Protein AF-X1G0D5-F1 (afdb_monomer)

Mean predicted aligned error: 10.43 Å

pLDDT: mean 87.95, std 10.66, range [46.44, 98.19]

Radius of gyration: 30.1 Å; Cα contacts (8 Å, |Δi|>4): 775; chains: 1; bounding box: 78×38×84 Å

Secondary structure (DSSP, 8-state):
----EEEEEEEETTTEEEEEEEEETTTTEEEEEEEEEEEE-SSEEEEEEEEEEESSSS-BTTBSSTTSS-HHHHHTTSSS-BPPP-SSEEEEEEEEEEETTEEEEEEEESGGGS---TTGGGGBGGGG-TTB-TT--EEEEEEEEESSSSEEEEEEE-SS-EEEEEEEEETTEEEEEEEE-THHHH---SS-----EEEEEEEEEEPPPPPPPEEEEEEEE-TTS-B---EEEETTS----EEPPTTT-EEEEEEEPSEEEEEEEE-TTEE-EEEEEEE-TT-EEE--EEPEEP-

Sequence (295 aa):
GLEGNFHSAIGFADKFEVYLDIYTISNFTGAIGFCHNFLKTDKFALSWGVHQISYALDVSEIGHGDSTGWHDDLMYYEGDYEKPFELGSAFLVSTYSLNKFVDVSLGIGRGKYVGYGTHSKYFNSNFYHDKGGDWAVGLIAGLDLKLTKNISFMIEGDSRDLNFGFMCRYKPIELGLAISKFEYFIWRGQGDSYQPRLALSISYVKTEEKPGLGILAGTVFDQDGNSLIAQVGFVNEDIPEMMTDPELGDYKFANIKPGVYDIYAQSAGYEWSQKEIEIVPGKVVFCDFKLEKEK

Structure (mmCIF, N/CA/C/O backbone):
data_AF-X1G0D5-F1
#
_entry.id   AF-X1G0D5-F1
#
loop_
_atom_site.group_PDB
_atom_site.id
_atom_site.type_symbol
_atom_site.label_atom_id
_atom_site.label_alt_id
_atom_site.label_comp_id
_atom_site.label_asym_id
_atom_site.label_entity_id
_atom_site.label_seq_id
_atom_site.pdbx_PDB_ins_code
_atom_site.Cartn_x
_atom_site.Cartn_y
_atom_site.Cartn_z
_atom_site.occupancy
_atom_site.B_iso_or_equiv
_atom_site.auth_seq_id
_atom_site.auth_comp_id
_atom_site.auth_asym_id
_atom_site.auth_atom_id
_atom_site.pdbx_PDB_model_num
ATOM 1 N N . GLY A 1 1 ? 20.623 19.770 -19.216 1.00 46.44 1 GLY A N 1
ATOM 2 C CA . GLY A 1 1 ? 20.024 20.155 -17.921 1.00 46.44 1 GLY A CA 1
ATOM 3 C C . GLY A 1 1 ? 19.923 18.914 -17.064 1.00 46.44 1 GLY A C 1
ATOM 4 O O . GLY A 1 1 ? 20.015 17.831 -17.624 1.00 46.44 1 GLY A O 1
ATOM 5 N N . LEU A 1 2 ? 19.787 19.041 -15.744 1.00 51.12 2 LEU A N 1
ATOM 6 C CA . LEU A 1 2 ? 19.500 17.884 -14.894 1.00 51.12 2 LEU A CA 1
ATOM 7 C C . LEU A 1 2 ? 18.084 17.401 -15.250 1.00 51.12 2 LEU A C 1
ATOM 9 O O . LEU A 1 2 ? 17.105 18.071 -14.938 1.00 51.12 2 LEU A O 1
ATOM 13 N N . GLU A 1 3 ? 17.993 16.320 -16.011 1.00 69.94 3 GLU A N 1
ATOM 14 C CA . GLU A 1 3 ? 16.734 15.677 -16.382 1.00 69.94 3 GLU A CA 1
ATOM 15 C C . GLU A 1 3 ? 16.466 14.555 -15.382 1.00 69.94 3 GLU A C 1
ATOM 17 O O . GLU A 1 3 ? 17.342 13.722 -15.134 1.00 69.94 3 GLU A O 1
ATOM 22 N N . GLY A 1 4 ? 15.275 14.565 -14.795 1.00 77.12 4 GLY A N 1
ATOM 23 C CA . GLY A 1 4 ? 14.847 13.593 -13.802 1.00 77.12 4 GLY A CA 1
ATOM 24 C C . GLY A 1 4 ? 13.361 13.307 -13.935 1.00 77.12 4 GLY A C 1
ATOM 25 O O . GLY A 1 4 ? 12.623 14.072 -14.563 1.00 77.12 4 GLY A O 1
ATOM 26 N N . ASN A 1 5 ? 12.955 12.206 -13.319 1.00 85.19 5 ASN A N 1
ATOM 27 C CA . ASN A 1 5 ? 11.602 11.689 -13.408 1.00 85.19 5 ASN A CA 1
ATOM 28 C C . ASN A 1 5 ? 10.806 12.172 -12.198 1.00 85.19 5 ASN A C 1
ATOM 30 O O . ASN A 1 5 ? 11.331 12.278 -11.085 1.00 85.19 5 ASN A O 1
ATOM 34 N N . PHE A 1 6 ? 9.526 12.434 -12.404 1.00 88.69 6 PHE A N 1
ATOM 35 C CA . PHE A 1 6 ? 8.610 12.801 -11.341 1.00 88.69 6 PHE A CA 1
ATOM 36 C C . PHE A 1 6 ? 7.428 11.842 -11.317 1.00 88.69 6 PHE A C 1
ATOM 38 O O . PHE A 1 6 ? 6.760 11.653 -12.328 1.00 88.69 6 PHE A O 1
ATOM 45 N N . HIS A 1 7 ? 7.163 11.278 -10.147 1.00 90.38 7 HIS A N 1
ATOM 46 C CA . HIS A 1 7 ? 6.024 10.416 -9.879 1.00 90.38 7 HIS A CA 1
ATOM 47 C C . HIS A 1 7 ? 5.107 11.086 -8.859 1.00 90.38 7 HIS A C 1
ATOM 49 O O . HIS A 1 7 ? 5.559 11.574 -7.817 1.00 90.38 7 HIS A O 1
ATOM 55 N N . SER A 1 8 ? 3.804 11.075 -9.120 1.00 91.62 8 SER A N 1
ATOM 56 C CA . SER A 1 8 ? 2.809 11.483 -8.135 1.00 91.62 8 SER A CA 1
ATOM 57 C C . SER A 1 8 ? 1.641 10.515 -8.083 1.00 91.62 8 SER A C 1
ATOM 59 O O . SER A 1 8 ? 1.084 10.175 -9.123 1.00 91.62 8 SER A O 1
ATOM 61 N N . ALA A 1 9 ? 1.243 10.118 -6.874 1.00 93.12 9 ALA A N 1
ATOM 62 C CA . ALA A 1 9 ? 0.176 9.146 -6.666 1.00 93.12 9 ALA A CA 1
ATOM 63 C C . ALA A 1 9 ? -0.870 9.592 -5.641 1.00 93.12 9 ALA A C 1
ATOM 65 O O . ALA A 1 9 ? -0.586 10.313 -4.679 1.00 93.12 9 ALA A O 1
ATOM 66 N N . ILE A 1 10 ? -2.090 9.093 -5.827 1.00 92.44 10 ILE A N 1
ATOM 67 C CA . ILE A 1 10 ? -3.183 9.181 -4.864 1.00 92.44 10 ILE A CA 1
ATOM 68 C C . ILE A 1 10 ? -3.705 7.766 -4.604 1.00 92.44 10 ILE A C 1
ATOM 70 O O . ILE A 1 10 ? -4.244 7.107 -5.495 1.00 92.44 10 ILE A O 1
ATOM 74 N N . GLY A 1 11 ? -3.559 7.324 -3.357 1.00 89.69 11 GLY A N 1
ATOM 75 C CA . GLY A 1 11 ? -3.994 6.035 -2.844 1.00 89.69 11 GLY A CA 1
ATOM 76 C C . GLY A 1 11 ? -5.246 6.135 -1.969 1.00 89.69 11 GLY A C 1
ATOM 77 O O . GLY A 1 11 ? -5.416 7.063 -1.173 1.00 89.69 11 GLY A O 1
ATOM 78 N N . PHE A 1 12 ? -6.106 5.128 -2.074 1.00 88.50 12 PHE A N 1
ATOM 79 C CA . PHE A 1 12 ? -7.370 4.994 -1.364 1.00 88.50 12 PHE A CA 1
ATOM 80 C C . PHE A 1 12 ? -7.432 3.658 -0.621 1.00 88.50 12 PHE A C 1
ATOM 82 O O . PHE A 1 12 ? -7.327 2.584 -1.218 1.00 88.50 12 PHE A O 1
ATOM 89 N N . ALA A 1 13 ? -7.649 3.738 0.693 1.00 82.06 13 ALA A N 1
ATOM 90 C CA . ALA A 1 13 ? -7.895 2.621 1.602 1.00 82.06 13 ALA A CA 1
ATOM 91 C C . ALA A 1 13 ? -6.820 1.519 1.575 1.00 82.06 13 ALA A C 1
ATOM 93 O O . ALA A 1 13 ? -7.128 0.353 1.809 1.00 82.06 13 ALA A O 1
ATOM 94 N N . ASP A 1 14 ? -5.571 1.865 1.240 1.00 81.12 14 ASP A N 1
ATOM 95 C CA . ASP A 1 14 ? -4.483 0.914 0.956 1.00 81.12 14 ASP A CA 1
ATOM 96 C C . ASP A 1 14 ? -4.848 -0.177 -0.089 1.00 81.12 14 ASP A C 1
ATOM 98 O O . ASP A 1 14 ? -4.184 -1.219 -0.171 1.00 81.12 14 ASP A O 1
ATOM 102 N N . LYS A 1 15 ? -5.915 0.043 -0.868 1.00 87.94 15 LYS A N 1
ATOM 103 C CA . LYS A 1 15 ? -6.485 -0.903 -1.835 1.00 87.94 15 LYS A CA 1
ATOM 104 C C . LYS A 1 15 ? -6.223 -0.468 -3.259 1.00 87.94 15 LYS A C 1
ATOM 106 O O . LYS A 1 15 ? -5.865 -1.299 -4.076 1.00 87.94 15 LYS A O 1
ATOM 111 N N . PHE A 1 16 ? -6.424 0.805 -3.559 1.00 92.88 16 PHE A N 1
ATOM 112 C CA . PHE A 1 16 ? -6.373 1.303 -4.923 1.00 92.88 16 PHE A CA 1
ATOM 113 C C . PHE A 1 16 ? -5.498 2.539 -4.999 1.00 92.88 16 PHE A C 1
ATOM 115 O O . PHE A 1 16 ? -5.601 3.409 -4.142 1.00 92.88 16 PHE A O 1
ATOM 122 N N . GLU A 1 17 ? -4.670 2.632 -6.024 1.00 94.75 17 GLU A N 1
ATOM 123 C CA . GLU A 1 17 ? -3.811 3.778 -6.281 1.00 94.75 17 GLU A CA 1
ATOM 124 C C . GLU A 1 17 ? -3.919 4.174 -7.747 1.00 94.75 17 GLU A C 1
ATOM 126 O O . GLU A 1 17 ? -3.927 3.309 -8.619 1.00 94.75 17 GLU A O 1
ATOM 131 N N . VAL A 1 18 ? -4.002 5.477 -8.005 1.00 95.56 18 VAL A N 1
ATOM 132 C CA . VAL A 1 18 ? -3.847 6.069 -9.337 1.00 95.56 18 VAL A CA 1
ATOM 133 C C . VAL A 1 18 ? -2.662 7.006 -9.281 1.00 95.56 18 VAL A C 1
ATOM 135 O O . VAL A 1 18 ? -2.504 7.746 -8.307 1.00 95.56 18 VAL A O 1
ATOM 138 N N . TYR A 1 19 ? -1.854 7.009 -10.328 1.00 94.62 19 TYR A N 1
ATOM 139 C CA . TYR A 1 19 ? -0.661 7.835 -10.379 1.00 94.62 19 TYR A CA 1
ATOM 140 C C . TYR A 1 19 ? -0.415 8.419 -11.766 1.00 94.62 19 TYR A C 1
ATOM 142 O O . TYR A 1 19 ? -0.968 7.976 -12.777 1.00 94.62 19 TYR A O 1
ATOM 150 N N . LEU A 1 20 ? 0.415 9.456 -11.764 1.00 93.69 20 LEU A N 1
ATOM 151 C CA . LEU A 1 20 ? 0.938 10.174 -12.910 1.00 93.69 20 LEU A CA 1
ATOM 152 C C . LEU A 1 20 ? 2.464 10.116 -12.851 1.00 93.69 20 LEU A C 1
ATOM 154 O O . LEU A 1 20 ? 3.070 10.580 -11.883 1.00 93.69 20 LEU A O 1
ATOM 158 N N . ASP A 1 21 ? 3.058 9.616 -13.923 1.00 90.88 21 ASP A N 1
ATOM 159 C CA . ASP A 1 21 ? 4.489 9.664 -14.179 1.00 90.88 21 ASP A CA 1
ATOM 160 C C . ASP A 1 21 ? 4.789 10.752 -15.209 1.00 90.88 21 ASP A C 1
ATOM 162 O O . ASP A 1 21 ? 4.140 10.836 -16.252 1.00 90.88 21 ASP A O 1
ATOM 166 N N . ILE A 1 22 ? 5.794 11.574 -14.926 1.00 89.88 22 ILE A N 1
ATOM 167 C CA . ILE A 1 22 ? 6.427 12.497 -15.866 1.00 89.88 22 ILE A CA 1
ATOM 168 C C . ILE A 1 22 ? 7.885 12.061 -15.980 1.00 89.88 22 ILE A C 1
ATOM 170 O O . ILE A 1 22 ? 8.709 12.347 -15.112 1.00 89.88 22 ILE A O 1
ATOM 174 N N . TYR A 1 23 ? 8.194 11.353 -17.057 1.00 85.00 23 TYR A N 1
ATOM 175 C CA . TYR A 1 23 ? 9.508 10.775 -17.317 1.00 85.00 23 TYR A CA 1
ATOM 176 C C . TYR A 1 23 ? 10.521 11.809 -17.800 1.00 85.00 23 TYR A C 1
ATOM 178 O O . TYR A 1 23 ? 11.692 11.770 -17.451 1.00 85.00 23 TYR A O 1
ATOM 186 N N . THR A 1 24 ? 10.095 12.766 -18.616 1.00 81.44 24 THR A N 1
ATOM 187 C CA . THR A 1 24 ? 10.994 13.792 -19.150 1.00 81.44 24 THR A CA 1
ATOM 188 C C . THR A 1 24 ? 10.214 15.078 -19.385 1.00 81.44 24 THR A C 1
ATOM 190 O O . THR A 1 24 ? 9.081 15.038 -19.857 1.00 81.44 24 THR A O 1
ATOM 193 N N . ILE A 1 25 ? 10.808 16.227 -19.040 1.00 78.81 25 ILE A N 1
ATOM 194 C CA . ILE A 1 25 ? 10.198 17.559 -19.225 1.00 78.81 25 ILE A CA 1
ATOM 195 C C . ILE A 1 25 ? 10.633 18.193 -20.553 1.00 78.81 25 ILE A C 1
ATOM 197 O O . ILE A 1 25 ? 9.835 18.860 -21.205 1.00 78.81 25 ILE A O 1
ATOM 201 N N . SER A 1 26 ? 11.892 17.994 -20.957 1.00 77.94 26 SER A N 1
ATOM 202 C CA . SER A 1 26 ? 12.460 18.532 -22.204 1.00 77.94 26 SER A CA 1
ATOM 203 C C . SER A 1 26 ? 11.760 17.970 -23.444 1.00 77.94 26 SER A C 1
ATOM 205 O O . SER A 1 26 ? 11.449 18.717 -24.368 1.00 77.94 26 SER A O 1
ATOM 207 N N . ASN A 1 27 ? 11.455 16.675 -23.417 1.00 76.50 27 ASN A N 1
ATOM 208 C CA . ASN A 1 27 ? 10.54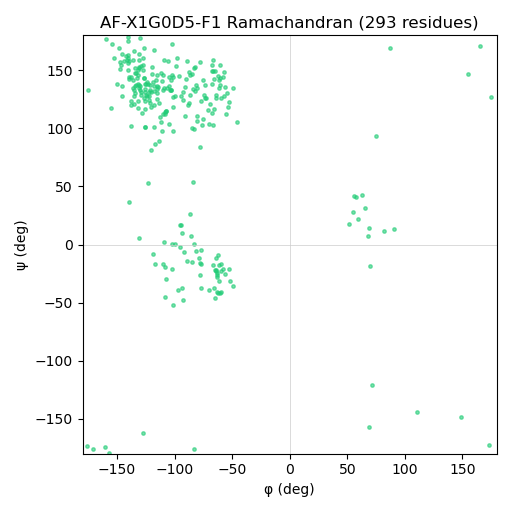0 15.991 -24.315 1.00 76.50 27 ASN A CA 1
ATOM 209 C C . ASN A 1 27 ? 9.377 15.447 -23.480 1.00 76.50 27 ASN A C 1
ATOM 211 O O . ASN A 1 27 ? 9.468 14.327 -22.977 1.00 76.50 27 ASN A O 1
ATOM 215 N N . PHE A 1 28 ? 8.348 16.277 -23.254 1.00 82.31 28 PHE A N 1
ATOM 216 C CA . PHE A 1 28 ? 7.251 15.987 -22.322 1.00 82.31 28 PHE A CA 1
ATOM 217 C C . PHE A 1 28 ? 6.728 14.562 -22.499 1.00 82.31 28 PHE A C 1
ATOM 219 O O . PHE A 1 28 ? 6.017 14.266 -23.451 1.00 82.31 28 PHE A O 1
ATOM 226 N N . THR A 1 29 ? 7.063 13.676 -21.572 1.00 84.00 29 THR A N 1
ATOM 227 C CA . THR A 1 29 ? 6.701 12.263 -21.662 1.00 84.00 29 THR A CA 1
ATOM 228 C C . THR A 1 29 ? 5.983 11.896 -20.382 1.00 84.00 29 THR A C 1
ATOM 230 O O . THR A 1 29 ? 6.600 11.749 -19.329 1.00 84.00 29 THR A O 1
ATOM 233 N N . GLY A 1 30 ? 4.657 11.843 -20.472 1.00 87.62 30 GLY A N 1
ATOM 234 C CA . GLY A 1 30 ? 3.771 11.614 -19.342 1.00 87.62 30 GLY A CA 1
ATOM 235 C C . GLY A 1 30 ? 2.941 10.355 -19.530 1.00 87.62 30 GLY A C 1
ATOM 236 O O . GLY A 1 30 ? 2.555 10.021 -20.654 1.00 87.62 30 GLY A O 1
ATOM 237 N N . ALA A 1 31 ? 2.638 9.672 -18.434 1.00 91.81 31 ALA A N 1
ATOM 238 C CA . ALA A 1 31 ? 1.735 8.537 -18.451 1.00 91.81 31 ALA A CA 1
ATOM 239 C C . ALA A 1 31 ? 0.945 8.429 -17.150 1.00 91.81 31 ALA A C 1
ATOM 241 O O . ALA A 1 31 ? 1.411 8.837 -16.090 1.00 91.81 31 ALA A O 1
ATOM 242 N N . ILE A 1 32 ? -0.253 7.865 -17.238 1.00 94.94 32 ILE A N 1
ATOM 243 C CA . ILE A 1 32 ? -1.063 7.535 -16.069 1.00 94.94 32 ILE A CA 1
ATOM 244 C C . ILE A 1 32 ? -1.044 6.031 -15.840 1.00 94.94 32 ILE A C 1
ATOM 246 O O . ILE A 1 32 ? -0.821 5.236 -16.756 1.00 94.94 32 ILE A O 1
ATOM 250 N N . GLY A 1 33 ? -1.326 5.627 -14.616 1.00 95.44 33 GLY A N 1
ATOM 251 C CA . GLY A 1 33 ? -1.518 4.227 -14.305 1.00 95.44 33 GLY A CA 1
ATOM 252 C C . GLY A 1 33 ? -2.301 4.035 -13.027 1.00 95.44 33 GLY A C 1
ATOM 253 O O . GLY A 1 33 ? -2.695 4.994 -12.358 1.00 95.44 33 GLY A O 1
ATOM 254 N N . PHE A 1 34 ? -2.564 2.774 -12.721 1.00 96.50 34 PHE A N 1
ATOM 255 C CA . PHE A 1 34 ? -3.214 2.402 -11.478 1.00 96.50 34 PHE A CA 1
ATOM 256 C C . PHE A 1 34 ? -2.731 1.047 -10.978 1.00 96.50 34 PHE A C 1
ATOM 258 O O . PHE A 1 34 ? -2.306 0.190 -11.756 1.00 96.50 34 PHE A O 1
ATOM 265 N N . CYS A 1 35 ? -2.878 0.847 -9.673 1.00 96.06 35 CYS A N 1
ATOM 266 C CA . CYS A 1 35 ? -2.630 -0.405 -8.978 1.00 96.06 35 CYS A CA 1
ATOM 267 C C . CYS A 1 35 ? -3.815 -0.728 -8.060 1.00 96.06 35 CYS A C 1
ATOM 269 O O . CYS A 1 35 ? -4.352 0.148 -7.381 1.00 96.06 35 CYS A O 1
ATOM 271 N N . HIS A 1 36 ? -4.231 -1.991 -8.034 1.00 96.38 36 HIS A N 1
ATOM 272 C CA . HIS A 1 36 ? -5.293 -2.493 -7.174 1.00 96.38 36 HIS A CA 1
ATOM 273 C C . HIS A 1 36 ? -4.832 -3.728 -6.392 1.00 96.38 36 HIS A C 1
ATOM 275 O O . HIS A 1 36 ? -4.640 -4.809 -6.953 1.00 96.38 36 HIS A O 1
ATOM 281 N N . ASN A 1 37 ? -4.730 -3.575 -5.074 1.00 93.62 37 ASN A N 1
ATOM 282 C CA . ASN A 1 37 ? -4.537 -4.640 -4.096 1.00 93.62 37 ASN A CA 1
ATOM 283 C C . ASN A 1 37 ? -5.872 -5.350 -3.850 1.00 93.62 37 ASN A C 1
ATOM 285 O O . ASN A 1 37 ? -6.606 -5.034 -2.910 1.00 93.62 37 ASN A O 1
ATOM 289 N N . PHE A 1 38 ? -6.200 -6.312 -4.706 1.00 93.19 38 PHE A N 1
ATOM 290 C CA . PHE A 1 38 ? -7.463 -7.047 -4.627 1.00 93.19 38 PHE A CA 1
ATOM 291 C C . PHE A 1 38 ? -7.471 -8.117 -3.525 1.00 93.19 38 PHE A C 1
ATOM 293 O O . PHE A 1 38 ? -8.538 -8.571 -3.115 1.00 93.19 38 PHE A O 1
ATOM 300 N N . LEU A 1 39 ? -6.296 -8.501 -3.020 1.00 93.50 39 LEU A N 1
ATOM 301 C CA . LEU A 1 39 ? -6.149 -9.323 -1.825 1.00 93.50 39 LEU A CA 1
ATOM 302 C C . LEU A 1 39 ? -5.049 -8.732 -0.946 1.00 93.50 39 LEU A C 1
ATOM 304 O O . LEU A 1 39 ? -3.934 -8.518 -1.413 1.00 93.50 39 LEU A O 1
ATOM 308 N N . LYS A 1 40 ? -5.345 -8.501 0.334 1.00 90.44 40 LYS A N 1
ATOM 309 C CA . LYS A 1 40 ? -4.362 -8.027 1.311 1.00 90.44 40 LYS A CA 1
ATOM 310 C C . LYS A 1 40 ? -4.637 -8.625 2.685 1.00 90.44 40 LYS A C 1
ATOM 312 O O . LYS A 1 40 ? -5.745 -8.547 3.204 1.00 90.44 40 LYS A O 1
ATOM 317 N N . THR A 1 41 ? -3.600 -9.209 3.260 1.00 90.69 41 THR A N 1
ATOM 318 C CA . THR A 1 41 ? -3.539 -9.751 4.620 1.00 90.69 41 THR A CA 1
ATOM 319 C C . THR A 1 41 ? -2.292 -9.196 5.309 1.00 90.69 41 THR A C 1
ATOM 321 O O . THR A 1 41 ? -1.493 -8.504 4.679 1.00 90.69 41 THR A O 1
ATOM 324 N N . ASP A 1 42 ? -2.072 -9.537 6.578 1.00 87.31 42 ASP A N 1
ATOM 325 C CA . ASP A 1 42 ? -0.889 -9.076 7.321 1.00 87.31 42 ASP A CA 1
ATOM 326 C C . ASP A 1 42 ? 0.446 -9.603 6.764 1.00 87.31 42 ASP A C 1
ATOM 328 O O . ASP A 1 42 ? 1.493 -9.019 7.035 1.00 87.31 42 ASP A O 1
ATOM 332 N N . LYS A 1 43 ? 0.431 -10.717 6.018 1.00 94.38 43 LYS A N 1
ATOM 333 C CA . LYS A 1 43 ? 1.647 -11.358 5.479 1.00 94.38 43 LYS A CA 1
ATOM 334 C C . LYS A 1 43 ? 1.720 -11.401 3.964 1.00 94.38 43 LYS A C 1
ATOM 336 O O . LYS A 1 43 ? 2.780 -11.694 3.425 1.00 94.38 43 LYS A O 1
ATOM 341 N N . PHE A 1 44 ? 0.602 -11.196 3.286 1.00 96.38 44 PHE A N 1
ATOM 342 C CA . PHE A 1 44 ? 0.491 -11.477 1.866 1.00 96.38 44 PHE A CA 1
ATOM 343 C C . PHE A 1 44 ? -0.436 -10.486 1.184 1.00 96.38 44 PHE A C 1
ATOM 345 O O . PHE A 1 44 ? -1.525 -10.209 1.697 1.00 96.38 44 PHE A O 1
ATOM 352 N N . ALA A 1 45 ? -0.025 -10.011 0.015 1.00 96.25 45 ALA A N 1
ATOM 353 C CA . ALA A 1 45 ? -0.838 -9.197 -0.868 1.00 96.25 45 ALA A CA 1
ATOM 354 C C . ALA A 1 45 ? -0.744 -9.696 -2.315 1.00 96.25 45 ALA A C 1
ATOM 356 O O . ALA A 1 45 ? 0.301 -10.188 -2.743 1.00 96.25 45 ALA A O 1
ATOM 357 N N . LEU A 1 46 ? -1.841 -9.544 -3.054 1.00 97.56 46 LEU A N 1
ATOM 358 C CA . LEU A 1 46 ? -1.873 -9.659 -4.507 1.00 97.56 46 LEU A CA 1
ATOM 359 C C . LEU A 1 46 ? -2.378 -8.356 -5.103 1.00 97.56 46 LEU A C 1
ATOM 361 O O . LEU A 1 46 ? -3.415 -7.823 -4.687 1.00 97.56 46 LEU A O 1
ATOM 365 N N . SER A 1 47 ? -1.658 -7.904 -6.119 1.00 97.38 47 SER A N 1
ATOM 366 C CA . SER A 1 47 ? -1.861 -6.614 -6.756 1.00 97.38 47 SER A CA 1
ATOM 367 C C . SER A 1 47 ? -1.828 -6.777 -8.263 1.00 97.38 47 SER A C 1
ATOM 369 O O . SER A 1 47 ? -0.959 -7.465 -8.794 1.00 97.38 47 SER A O 1
ATOM 371 N N . TRP A 1 48 ? -2.756 -6.135 -8.961 1.00 97.69 48 TRP A N 1
ATOM 372 C CA . TRP A 1 48 ? -2.696 -6.001 -10.413 1.00 97.69 48 TRP A CA 1
ATOM 373 C C . TRP A 1 48 ? -2.831 -4.539 -10.798 1.00 97.69 48 TRP A C 1
ATOM 375 O O . TRP A 1 48 ? -3.351 -3.729 -10.028 1.00 97.69 48 TRP A O 1
ATOM 385 N N . GLY A 1 49 ? -2.406 -4.204 -12.003 1.00 96.94 49 GLY A N 1
ATOM 386 C CA . GLY A 1 49 ? -2.571 -2.849 -12.488 1.00 96.94 49 GLY A CA 1
ATOM 387 C C . GLY A 1 49 ? -2.122 -2.670 -13.918 1.00 96.94 49 GLY A C 1
ATOM 388 O O . GLY A 1 49 ? -1.783 -3.629 -14.618 1.00 96.94 49 GLY A O 1
ATOM 389 N N . VAL A 1 50 ? -2.143 -1.410 -14.337 1.00 95.88 50 VAL A N 1
ATOM 390 C CA . VAL A 1 50 ? -1.683 -0.979 -15.652 1.00 95.88 50 VAL A CA 1
ATOM 391 C C . VAL A 1 50 ? -0.765 0.220 -15.464 1.00 95.88 50 VAL A C 1
ATOM 393 O O . VAL A 1 50 ? -1.197 1.258 -14.970 1.00 95.88 50 VAL A O 1
ATOM 396 N N . HIS A 1 51 ? 0.492 0.064 -15.866 1.00 91.38 51 HIS A N 1
ATOM 397 C CA . HIS A 1 51 ? 1.473 1.137 -15.985 1.00 91.38 51 HIS A CA 1
ATOM 398 C C . HIS A 1 51 ? 1.418 1.761 -17.376 1.00 91.38 51 HIS A C 1
ATOM 400 O O . HIS A 1 51 ? 1.029 1.113 -18.346 1.00 91.38 51 HIS A O 1
ATOM 406 N N . GLN A 1 52 ? 1.900 2.998 -17.473 1.00 87.81 52 GLN A N 1
ATOM 407 C CA . GLN A 1 52 ? 2.204 3.660 -18.739 1.00 87.81 52 GLN A CA 1
ATOM 408 C C . GLN A 1 52 ? 1.033 3.742 -19.731 1.00 87.81 52 GLN A C 1
ATOM 410 O O . GLN A 1 52 ? 1.214 3.558 -20.931 1.00 87.81 52 GLN A O 1
ATOM 415 N N . ILE A 1 53 ? -0.175 4.051 -19.254 1.00 91.31 53 ILE A N 1
ATOM 416 C CA . ILE A 1 53 ? -1.239 4.503 -20.153 1.00 91.31 53 ILE A CA 1
ATOM 417 C C . ILE A 1 53 ? -0.835 5.898 -20.631 1.00 91.31 53 ILE A C 1
ATOM 419 O O . ILE A 1 53 ? -0.901 6.870 -19.874 1.00 91.31 53 ILE A O 1
ATOM 423 N N . SER A 1 54 ? -0.362 5.989 -21.869 1.00 89.06 54 SER A N 1
ATOM 424 C CA . SER A 1 54 ? 0.163 7.227 -22.441 1.00 89.06 54 SER A CA 1
ATOM 425 C C . SER A 1 54 ? -0.511 7.571 -23.767 1.00 89.06 54 SER A C 1
ATOM 427 O O . SER A 1 54 ? -1.270 6.791 -24.338 1.00 89.06 54 SER A O 1
ATOM 429 N N . TYR A 1 55 ? -0.252 8.787 -24.233 1.00 85.94 55 TYR A N 1
ATOM 430 C CA . TYR A 1 55 ? -0.677 9.284 -25.536 1.00 85.94 55 TYR A CA 1
ATOM 431 C C . TYR A 1 55 ? 0.306 8.897 -26.656 1.00 85.94 55 TYR A C 1
ATOM 433 O O . TYR A 1 55 ? -0.035 9.025 -27.831 1.00 85.94 55 TYR A O 1
ATOM 441 N N . ALA A 1 56 ? 1.513 8.455 -26.291 1.00 84.69 56 ALA A N 1
ATOM 442 C CA . ALA A 1 56 ? 2.566 8.011 -27.194 1.00 84.69 56 ALA A CA 1
ATOM 443 C C . ALA A 1 56 ? 2.935 6.550 -26.903 1.00 84.69 56 ALA A C 1
ATOM 445 O O . ALA A 1 56 ? 2.779 6.078 -25.776 1.00 84.69 56 ALA A O 1
ATOM 446 N N . LEU A 1 57 ? 3.419 5.849 -27.928 1.00 83.81 57 LEU A N 1
ATOM 447 C CA . LEU A 1 57 ? 4.007 4.521 -27.777 1.00 83.81 57 LEU A CA 1
ATOM 448 C C . LEU A 1 57 ? 5.438 4.634 -27.235 1.00 83.81 57 LEU A C 1
ATOM 450 O O . LEU A 1 57 ? 6.094 5.668 -27.393 1.00 83.81 57 LEU A O 1
ATOM 454 N N . ASP A 1 58 ? 5.913 3.554 -26.618 1.00 79.25 58 ASP A N 1
ATOM 455 C CA . ASP A 1 58 ? 7.335 3.351 -26.306 1.00 79.25 58 ASP A CA 1
ATOM 456 C C . ASP A 1 58 ? 7.908 4.382 -25.335 1.00 79.25 58 ASP A C 1
ATOM 458 O O . ASP A 1 58 ? 9.005 4.908 -25.504 1.00 79.25 58 ASP A O 1
ATOM 462 N N . VAL A 1 59 ? 7.126 4.682 -24.304 1.00 83.88 59 VAL A N 1
ATOM 463 C CA . VAL A 1 59 ? 7.463 5.661 -23.275 1.00 83.88 59 VAL A CA 1
ATOM 464 C C . VAL A 1 59 ? 8.532 5.128 -22.314 1.00 83.88 59 VAL A C 1
ATOM 466 O O . VAL A 1 59 ? 8.381 4.068 -21.707 1.00 83.88 59 VAL A O 1
ATOM 469 N N . SER A 1 60 ? 9.583 5.923 -22.114 1.00 81.50 60 SER A N 1
ATOM 470 C CA . SER A 1 60 ? 10.703 5.673 -21.202 1.00 81.50 60 SER A CA 1
ATOM 471 C C . SER A 1 60 ? 11.153 6.953 -20.484 1.00 81.50 60 SER A C 1
ATOM 473 O O . SER A 1 60 ? 10.709 8.059 -20.793 1.00 81.50 60 SER A O 1
ATOM 475 N N . GLU A 1 61 ? 12.106 6.811 -19.563 1.00 79.06 61 GLU A N 1
ATOM 476 C CA . GLU A 1 61 ? 12.784 7.886 -18.823 1.00 79.06 61 GLU A CA 1
ATOM 477 C C . GLU A 1 61 ? 13.592 8.851 -19.710 1.00 79.06 61 GLU A C 1
ATOM 479 O O . GLU A 1 61 ? 14.120 9.853 -19.221 1.00 79.06 61 GLU A O 1
ATOM 484 N N . ILE A 1 62 ? 13.754 8.536 -20.998 1.00 79.00 62 ILE A N 1
ATOM 485 C CA . ILE A 1 62 ? 14.498 9.348 -21.971 1.00 79.00 62 ILE A CA 1
ATOM 486 C C . ILE A 1 62 ? 13.555 10.033 -22.973 1.00 79.00 62 ILE A C 1
ATOM 488 O O . ILE A 1 62 ? 13.929 11.029 -23.596 1.00 79.00 62 ILE A O 1
ATOM 492 N N . GLY A 1 63 ? 12.323 9.545 -23.116 1.00 82.25 63 GLY A N 1
ATOM 493 C CA . GLY A 1 63 ? 11.348 10.074 -24.060 1.00 82.25 63 GLY A CA 1
ATOM 494 C C . GLY A 1 63 ? 10.413 8.990 -24.581 1.00 82.25 63 GLY A C 1
ATOM 495 O O . GLY A 1 63 ? 10.093 8.047 -23.866 1.00 82.25 63 GLY A O 1
ATOM 496 N N . HIS A 1 64 ? 9.959 9.130 -25.823 1.00 83.56 64 HIS A N 1
ATOM 497 C CA . HIS A 1 64 ? 9.009 8.208 -26.445 1.00 83.56 64 HIS A CA 1
ATOM 498 C C . HIS A 1 64 ? 9.324 7.961 -27.928 1.00 83.56 64 HIS A C 1
ATOM 500 O O . HIS A 1 64 ? 9.960 8.798 -28.583 1.00 83.56 64 HIS A O 1
ATOM 506 N N . GLY A 1 65 ? 8.824 6.841 -28.454 1.00 81.06 65 GLY A N 1
ATOM 507 C CA . GLY A 1 65 ? 8.987 6.395 -29.841 1.00 81.06 65 GLY A CA 1
ATOM 508 C C . GLY A 1 65 ? 10.249 5.564 -30.113 1.00 81.06 65 GLY A C 1
ATOM 509 O O . GLY A 1 65 ? 11.174 5.511 -29.307 1.00 81.06 65 GLY A O 1
ATOM 510 N N . ASP A 1 66 ? 10.304 4.960 -31.301 1.00 73.12 66 ASP A N 1
ATOM 511 C CA . ASP A 1 66 ? 11.292 3.930 -31.676 1.00 73.12 66 ASP A CA 1
ATOM 512 C C . ASP A 1 66 ? 12.755 4.396 -31.710 1.00 73.12 66 ASP A C 1
ATOM 514 O O . ASP A 1 66 ? 13.676 3.590 -31.615 1.00 73.12 66 ASP A O 1
ATOM 518 N N . SER A 1 67 ? 12.992 5.700 -31.861 1.00 74.81 67 SER A N 1
ATOM 519 C CA . SER A 1 67 ? 14.340 6.278 -31.944 1.00 74.81 67 SER A CA 1
ATOM 520 C C . SER A 1 67 ? 14.807 6.945 -30.649 1.00 74.81 67 SER A C 1
ATOM 522 O O . SER A 1 67 ? 15.891 7.529 -30.626 1.00 74.81 67 SER A O 1
ATOM 524 N N . THR A 1 68 ? 13.983 6.930 -29.597 1.00 77.38 68 THR A N 1
ATOM 525 C CA . THR A 1 68 ? 14.241 7.654 -28.347 1.00 77.38 68 THR A CA 1
ATOM 526 C C . THR A 1 68 ? 14.160 6.691 -27.171 1.00 77.38 68 THR A C 1
ATOM 528 O O . THR A 1 68 ? 13.080 6.361 -26.693 1.00 77.38 68 THR A O 1
ATOM 531 N N . GLY A 1 69 ? 15.312 6.259 -26.670 1.00 75.94 69 GLY A N 1
ATOM 532 C CA . GLY A 1 69 ? 15.387 5.306 -25.571 1.00 75.94 69 GLY A CA 1
ATOM 533 C C . GLY A 1 69 ? 16.807 5.151 -25.054 1.00 75.94 69 GLY A C 1
ATOM 534 O O . GLY A 1 69 ? 17.726 5.854 -25.489 1.00 75.94 69 GLY A O 1
ATOM 535 N N . TRP A 1 70 ? 16.979 4.236 -24.108 1.00 74.88 70 TRP A N 1
ATOM 536 C CA . TRP A 1 70 ? 18.295 3.892 -23.592 1.00 74.88 70 TRP A CA 1
ATOM 537 C C . TRP A 1 70 ? 19.148 3.245 -24.684 1.00 74.88 70 TRP A C 1
ATOM 539 O O . TRP A 1 70 ? 18.626 2.613 -25.599 1.00 74.88 70 TRP A O 1
ATOM 549 N N . HIS A 1 71 ? 20.467 3.432 -24.626 1.00 73.88 71 HIS A N 1
ATOM 550 C CA . HIS A 1 71 ? 21.354 2.922 -25.674 1.00 73.88 71 HIS A CA 1
ATOM 551 C C . HIS A 1 71 ? 21.275 1.392 -25.810 1.00 73.88 71 HIS A C 1
ATOM 553 O O . HIS A 1 71 ? 21.203 0.885 -26.926 1.00 73.88 71 HIS A O 1
ATOM 559 N N . ASP A 1 72 ? 21.232 0.685 -24.681 1.00 69.94 72 ASP A N 1
ATOM 560 C CA . ASP A 1 72 ? 21.051 -0.766 -24.589 1.00 69.94 72 ASP A CA 1
ATOM 561 C C . ASP A 1 72 ? 19.696 -1.215 -25.150 1.00 69.94 72 ASP A C 1
ATOM 563 O O . ASP A 1 72 ? 19.640 -2.183 -25.907 1.00 69.94 72 ASP A O 1
ATOM 567 N N . ASP A 1 73 ? 18.628 -0.471 -24.855 1.00 72.19 73 ASP A N 1
ATOM 568 C CA . ASP A 1 73 ? 17.300 -0.749 -25.405 1.00 72.19 73 ASP A CA 1
ATOM 569 C C . ASP A 1 73 ? 17.281 -0.559 -26.932 1.00 72.19 73 ASP A C 1
ATOM 571 O O . ASP A 1 73 ? 16.792 -1.424 -27.654 1.00 72.19 73 ASP A O 1
ATOM 575 N N . LEU A 1 74 ? 17.852 0.542 -27.439 1.00 73.94 74 LEU A N 1
ATOM 576 C CA . LEU A 1 74 ? 17.869 0.869 -28.870 1.00 73.94 74 LEU A CA 1
ATOM 577 C C . LEU A 1 74 ? 18.694 -0.120 -29.705 1.00 73.94 74 LEU A C 1
ATOM 579 O O . LEU A 1 74 ? 18.288 -0.457 -30.815 1.00 73.94 74 LEU A O 1
ATOM 583 N N . MET A 1 75 ? 19.822 -0.614 -29.181 1.00 68.00 75 MET A N 1
ATOM 584 C CA . MET A 1 75 ? 20.642 -1.627 -29.865 1.00 68.00 75 MET A CA 1
ATOM 585 C C . MET A 1 75 ? 19.905 -2.957 -30.059 1.00 68.00 75 MET A C 1
ATOM 587 O O . MET A 1 75 ? 20.235 -3.724 -30.961 1.00 68.00 75 MET A O 1
ATOM 591 N N . TYR A 1 76 ? 18.910 -3.247 -29.222 1.00 66.06 76 TYR A N 1
ATOM 592 C CA . TYR A 1 76 ? 18.158 -4.497 -29.290 1.00 66.06 76 TYR A CA 1
ATOM 593 C C . TYR A 1 76 ? 17.106 -4.521 -30.406 1.00 66.06 76 TYR A C 1
ATOM 595 O O . TYR A 1 76 ? 16.636 -5.595 -30.780 1.00 66.06 76 TYR A O 1
ATOM 603 N N . TYR A 1 77 ? 16.756 -3.353 -30.952 1.00 65.44 77 TYR A N 1
ATOM 604 C CA . TYR A 1 77 ? 15.771 -3.206 -32.026 1.00 65.44 77 TYR A CA 1
ATOM 605 C C . TYR A 1 77 ? 16.399 -3.209 -33.430 1.00 65.44 77 TYR A C 1
ATOM 607 O O . TYR A 1 77 ? 15.720 -2.915 -34.413 1.00 65.44 77 TYR A O 1
ATOM 615 N N . GLU A 1 78 ? 17.687 -3.541 -33.567 1.00 62.75 78 GLU A N 1
ATOM 616 C CA . GLU A 1 78 ? 18.306 -3.694 -34.885 1.00 62.75 78 GLU A CA 1
ATOM 617 C C . GLU A 1 7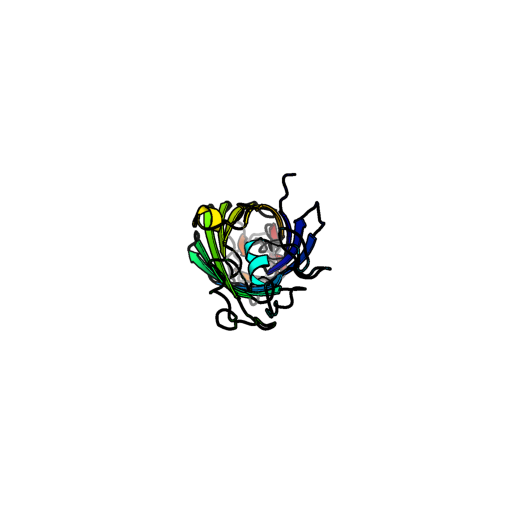8 ? 17.793 -4.969 -35.594 1.00 62.75 78 GLU A C 1
ATOM 619 O O . GLU A 1 78 ? 18.047 -6.089 -35.154 1.00 62.75 78 GLU A O 1
ATOM 624 N N . GLY A 1 79 ? 17.094 -4.810 -36.729 1.00 68.44 79 GLY A N 1
ATOM 625 C CA . GLY A 1 79 ? 16.657 -5.915 -37.599 1.00 68.44 79 GLY A CA 1
ATOM 626 C C . GLY A 1 79 ? 15.143 -6.172 -37.601 1.00 68.44 79 GLY A C 1
ATOM 627 O O . GLY A 1 79 ? 14.355 -5.236 -37.550 1.00 68.44 79 GLY A O 1
ATOM 628 N N . ASP A 1 80 ? 14.736 -7.445 -37.693 1.00 68.75 80 ASP A N 1
ATOM 629 C CA . ASP A 1 80 ? 13.325 -7.886 -37.775 1.00 68.75 80 ASP A CA 1
ATOM 630 C C . ASP A 1 80 ? 12.672 -8.077 -36.383 1.00 68.75 80 ASP A C 1
ATOM 632 O O . ASP A 1 80 ? 11.788 -8.922 -36.217 1.00 68.75 80 ASP A O 1
ATOM 636 N N . TYR A 1 81 ? 13.151 -7.372 -35.354 1.00 73.75 81 TYR A N 1
ATOM 637 C CA . TYR A 1 81 ? 12.663 -7.546 -33.987 1.00 73.75 81 TYR A CA 1
ATOM 638 C C . TYR A 1 81 ? 11.303 -6.857 -33.784 1.00 73.75 81 TYR A C 1
ATOM 640 O O . TYR A 1 81 ? 11.171 -5.649 -33.965 1.00 73.75 81 TYR A O 1
ATOM 648 N N . GLU A 1 82 ? 10.295 -7.615 -33.357 1.00 76.94 82 GLU A N 1
ATOM 649 C CA . GLU A 1 82 ? 8.958 -7.123 -33.033 1.00 76.94 82 GLU A CA 1
ATOM 650 C C . GLU A 1 82 ? 8.868 -6.741 -31.550 1.00 76.94 82 GLU A C 1
ATOM 652 O O . GLU A 1 82 ? 8.907 -7.592 -30.648 1.00 76.94 82 GLU A O 1
ATOM 657 N N . LYS A 1 83 ? 8.758 -5.432 -31.300 1.00 77.00 83 LYS A N 1
ATOM 658 C CA . LYS A 1 83 ? 8.610 -4.871 -29.959 1.00 77.00 83 LYS A CA 1
ATOM 659 C C . LYS A 1 83 ? 7.199 -5.126 -29.410 1.00 77.00 83 LYS A C 1
ATOM 661 O O . LYS A 1 83 ? 6.236 -4.906 -30.138 1.00 77.00 83 LYS A O 1
ATOM 666 N N . PRO A 1 84 ? 7.057 -5.518 -28.129 1.00 80.31 84 PRO A N 1
ATOM 667 C CA . PRO A 1 84 ? 5.765 -5.612 -27.482 1.00 80.31 84 PRO A CA 1
ATOM 668 C C . PRO A 1 84 ? 5.000 -4.297 -27.527 1.00 80.31 84 PRO A C 1
ATOM 670 O O . PRO A 1 84 ? 5.537 -3.242 -27.196 1.00 80.31 84 PRO A O 1
ATOM 673 N N . PHE A 1 85 ? 3.713 -4.376 -27.847 1.00 81.56 85 PHE A N 1
ATOM 674 C CA . PHE A 1 85 ? 2.822 -3.226 -27.764 1.00 81.56 85 PHE A CA 1
ATOM 675 C C . PHE A 1 85 ? 2.834 -2.537 -26.374 1.00 81.56 85 PHE A C 1
ATOM 677 O O . PHE A 1 85 ? 2.411 -3.109 -25.359 1.00 81.56 85 PHE A O 1
ATOM 684 N N . GLU A 1 86 ? 3.249 -1.263 -26.350 1.00 79.25 86 GLU A N 1
ATOM 685 C CA . GLU A 1 86 ? 3.502 -0.443 -25.150 1.00 79.25 86 GLU A CA 1
ATOM 686 C C . GLU A 1 86 ? 2.674 0.865 -25.115 1.00 79.25 86 GLU A C 1
ATOM 688 O O . GLU A 1 86 ? 3.205 1.952 -24.917 1.00 79.25 86 GLU A O 1
ATOM 693 N N . LEU A 1 87 ? 1.343 0.780 -25.270 1.00 82.62 87 LEU A N 1
ATOM 694 C CA . LEU A 1 87 ? 0.415 1.888 -24.924 1.00 82.62 87 LEU A CA 1
ATOM 695 C C . LEU A 1 87 ? -0.189 1.743 -23.510 1.00 82.62 87 LEU A C 1
ATOM 697 O O . LEU A 1 87 ? -1.002 2.548 -23.058 1.00 82.62 87 LEU A O 1
ATOM 701 N N . GLY A 1 88 ? 0.159 0.652 -22.834 1.00 86.56 88 GLY A N 1
ATOM 702 C CA . GLY A 1 88 ? -0.301 0.305 -21.501 1.00 86.56 88 GLY A CA 1
ATOM 703 C C . GLY A 1 88 ? 0.226 -1.072 -21.123 1.00 86.56 88 GLY A C 1
ATOM 704 O O . GLY A 1 88 ? 0.030 -2.046 -21.855 1.00 86.56 88 GLY A O 1
ATOM 705 N N . SER A 1 89 ? 0.878 -1.147 -19.971 1.00 91.38 89 SER A N 1
ATOM 706 C CA . SER A 1 89 ? 1.664 -2.287 -19.504 1.00 91.38 89 SER A CA 1
ATOM 707 C C . SER A 1 89 ? 0.989 -2.913 -18.295 1.00 91.38 89 SER A C 1
ATOM 709 O O . SER A 1 89 ? 0.934 -2.311 -17.227 1.00 91.38 89 SER A O 1
ATOM 711 N N . ALA A 1 90 ? 0.428 -4.107 -18.460 1.00 94.75 90 ALA A N 1
ATOM 712 C CA . ALA A 1 90 ? -0.274 -4.785 -17.375 1.00 94.75 90 ALA A CA 1
ATOM 713 C C . ALA A 1 90 ? 0.696 -5.598 -16.514 1.00 94.75 90 ALA A C 1
ATOM 715 O O . ALA A 1 90 ? 1.637 -6.191 -17.043 1.00 94.75 90 ALA A O 1
ATOM 716 N N . PHE A 1 91 ? 0.424 -5.678 -15.215 1.00 95.88 91 PHE A N 1
ATOM 717 C CA . PHE A 1 91 ? 1.200 -6.490 -14.281 1.00 95.88 91 PHE A CA 1
ATOM 718 C C . PHE A 1 91 ? 0.314 -7.208 -13.264 1.00 95.88 91 PHE A C 1
ATOM 720 O O . PHE A 1 91 ? -0.810 -6.789 -12.973 1.00 95.88 91 PHE A O 1
ATOM 727 N N . LEU A 1 92 ? 0.867 -8.281 -12.706 1.00 97.75 92 LEU A N 1
ATOM 728 C CA . LEU A 1 92 ? 0.365 -8.996 -11.542 1.00 97.75 92 LEU A CA 1
ATOM 729 C C . LEU A 1 92 ? 1.547 -9.276 -10.615 1.00 97.75 92 LEU A C 1
ATOM 731 O O . LEU A 1 92 ? 2.502 -9.946 -11.007 1.00 97.75 92 LEU A O 1
ATOM 735 N N . VAL A 1 93 ? 1.476 -8.781 -9.385 1.00 97.88 93 VAL A N 1
ATOM 736 C CA . VAL A 1 93 ? 2.531 -8.913 -8.379 1.00 97.88 93 VAL A CA 1
ATOM 737 C C . VAL A 1 93 ? 1.954 -9.535 -7.117 1.00 97.88 93 VAL A C 1
ATOM 739 O O . VAL A 1 93 ? 0.853 -9.212 -6.670 1.00 97.88 93 VAL A O 1
ATOM 742 N N . SER A 1 94 ? 2.728 -10.445 -6.544 1.00 98.00 94 SER A N 1
ATOM 743 C CA . SER A 1 94 ? 2.529 -10.978 -5.207 1.00 98.00 94 SER A CA 1
ATOM 744 C C . SER A 1 94 ? 3.579 -10.400 -4.274 1.00 98.00 94 SER A C 1
ATOM 746 O O . SER A 1 94 ? 4.758 -10.375 -4.619 1.00 98.00 94 SER A O 1
ATOM 748 N N . THR A 1 95 ? 3.162 -9.958 -3.093 1.00 97.88 95 THR A N 1
ATOM 749 C CA . THR A 1 95 ? 4.064 -9.453 -2.055 1.00 97.88 95 THR A CA 1
ATOM 750 C C . THR A 1 95 ? 3.906 -10.290 -0.800 1.00 97.88 95 THR A C 1
ATOM 752 O O . THR A 1 95 ? 2.790 -10.522 -0.335 1.00 97.88 95 THR A O 1
ATOM 755 N N . TYR A 1 96 ? 5.025 -10.735 -0.237 1.00 97.75 96 TYR A N 1
ATOM 756 C CA . TYR A 1 96 ? 5.081 -11.507 0.993 1.00 97.75 96 TYR A CA 1
ATOM 757 C C . TYR A 1 96 ? 5.937 -10.792 2.041 1.00 97.75 96 TYR A C 1
ATOM 759 O O . TYR A 1 96 ? 7.126 -10.544 1.833 1.00 97.75 96 TYR A O 1
ATOM 767 N N . SER A 1 97 ? 5.344 -10.498 3.196 1.00 97.19 97 SER A N 1
ATOM 768 C CA . SER A 1 97 ? 6.049 -9.946 4.351 1.00 97.19 97 SER A CA 1
ATOM 769 C C . SER A 1 97 ? 6.697 -11.079 5.141 1.00 97.19 97 SER A C 1
ATOM 771 O O . SER A 1 97 ? 6.048 -11.760 5.941 1.00 97.19 97 SER A O 1
ATOM 773 N N . LEU A 1 98 ? 8.002 -11.276 4.931 1.00 95.25 98 LEU A N 1
ATOM 774 C CA . LEU A 1 98 ? 8.799 -12.268 5.661 1.00 95.25 98 LEU A CA 1
ATOM 775 C C . LEU A 1 98 ? 8.781 -11.977 7.165 1.00 95.25 98 LEU A C 1
ATOM 777 O O . LEU A 1 98 ? 8.685 -12.884 7.993 1.00 95.25 98 LEU A O 1
ATOM 781 N N . ASN A 1 99 ? 8.886 -10.696 7.516 1.00 93.38 99 ASN A N 1
ATOM 782 C CA . ASN A 1 99 ? 8.774 -10.180 8.872 1.00 93.38 99 ASN A CA 1
ATOM 783 C C . ASN A 1 99 ? 8.462 -8.671 8.822 1.00 93.38 99 ASN A C 1
ATOM 785 O O . ASN A 1 99 ? 8.275 -8.097 7.754 1.00 93.38 99 ASN A O 1
ATOM 789 N N . LYS A 1 100 ? 8.439 -7.997 9.978 1.00 92.06 100 LYS A N 1
ATOM 790 C CA . LYS A 1 100 ? 8.134 -6.555 10.064 1.00 92.06 100 LYS A CA 1
ATOM 791 C C . LYS A 1 100 ? 9.143 -5.625 9.365 1.00 92.06 100 LYS A C 1
ATOM 793 O O . LYS A 1 100 ? 8.863 -4.436 9.249 1.00 92.06 100 LYS A O 1
ATOM 798 N N . PHE A 1 101 ? 10.300 -6.140 8.955 1.00 95.25 101 PHE A N 1
ATOM 799 C CA . PHE A 1 101 ? 11.396 -5.387 8.347 1.00 95.25 101 PHE A CA 1
ATOM 800 C C . PHE A 1 101 ? 11.602 -5.680 6.859 1.00 95.25 101 PHE A C 1
ATOM 802 O O . PHE A 1 101 ? 12.296 -4.913 6.203 1.00 95.25 101 PHE A O 1
ATOM 809 N N . VAL A 1 102 ? 11.054 -6.777 6.332 1.00 96.88 102 VAL A N 1
ATOM 810 C CA . VAL A 1 102 ? 11.362 -7.232 4.972 1.00 96.88 102 VAL A CA 1
ATOM 811 C C . VAL A 1 102 ? 10.099 -7.701 4.269 1.00 96.88 102 VAL A C 1
ATOM 813 O O . VAL A 1 102 ? 9.482 -8.680 4.703 1.00 96.88 102 VAL A O 1
ATOM 816 N N . ASP A 1 103 ? 9.788 -7.048 3.152 1.00 97.69 103 ASP A N 1
ATOM 817 C CA . ASP A 1 103 ? 8.812 -7.530 2.179 1.00 97.69 103 ASP A CA 1
ATOM 818 C C . ASP A 1 103 ? 9.525 -7.937 0.889 1.00 97.69 103 ASP A C 1
ATOM 820 O O . ASP A 1 103 ? 10.455 -7.266 0.444 1.00 97.69 103 ASP A O 1
ATOM 824 N N . VAL A 1 104 ? 9.076 -9.036 0.289 1.00 98.19 104 VAL A N 1
ATOM 825 C CA . VAL A 1 104 ? 9.557 -9.527 -1.005 1.00 98.19 104 VAL A CA 1
ATOM 826 C C . VAL A 1 104 ? 8.396 -9.526 -1.982 1.00 98.19 104 VAL A C 1
ATOM 828 O O . VAL A 1 104 ? 7.330 -10.050 -1.663 1.00 98.19 104 VAL A O 1
ATOM 831 N N . SER A 1 105 ? 8.618 -8.981 -3.171 1.00 98.00 105 SER A N 1
ATOM 832 C CA . SER A 1 105 ? 7.650 -8.958 -4.260 1.00 98.00 105 SER A CA 1
ATOM 833 C C . SER A 1 105 ? 8.142 -9.804 -5.426 1.00 98.00 105 SER A C 1
ATOM 835 O O . SER A 1 105 ? 9.304 -9.716 -5.812 1.00 98.00 105 SER A O 1
ATOM 837 N N . LEU A 1 106 ? 7.254 -10.613 -5.994 1.00 97.88 106 LEU A N 1
ATOM 838 C CA . LEU A 1 106 ? 7.481 -11.378 -7.217 1.00 97.88 106 LEU A CA 1
ATOM 839 C C . LEU A 1 106 ? 6.250 -11.259 -8.103 1.00 97.88 106 LEU A C 1
ATOM 841 O O . LEU A 1 106 ? 5.121 -11.414 -7.628 1.00 97.88 106 LEU A O 1
ATOM 845 N N . GLY A 1 107 ? 6.462 -11.014 -9.386 1.00 96.94 107 GLY A N 1
ATOM 846 C CA . GLY A 1 107 ? 5.376 -10.804 -10.320 1.00 96.94 107 GLY A CA 1
ATOM 847 C C . GLY A 1 107 ? 5.749 -11.075 -11.760 1.00 96.94 107 GLY A C 1
ATOM 848 O O . GLY A 1 107 ? 6.870 -11.458 -12.095 1.00 96.94 107 GLY A O 1
ATOM 849 N N . ILE A 1 108 ? 4.748 -10.863 -12.597 1.00 96.12 108 ILE A N 1
ATOM 850 C CA . ILE A 1 108 ? 4.841 -10.940 -14.043 1.00 96.12 108 ILE A CA 1
ATOM 851 C C . ILE A 1 108 ? 4.189 -9.704 -14.649 1.00 96.12 108 ILE A C 1
ATOM 853 O O . ILE A 1 108 ? 3.229 -9.162 -14.094 1.00 96.12 108 ILE A O 1
ATOM 857 N N . GLY A 1 109 ? 4.674 -9.276 -15.806 1.00 94.25 109 GLY A N 1
ATOM 858 C CA . GLY A 1 109 ? 4.095 -8.151 -16.525 1.00 94.25 109 GLY A CA 1
ATOM 859 C C . GLY A 1 109 ? 4.324 -8.225 -18.025 1.00 94.25 109 GLY A C 1
ATOM 860 O O . GLY A 1 109 ? 5.203 -8.937 -18.497 1.00 94.25 109 GLY A O 1
ATOM 861 N N . ARG A 1 110 ? 3.517 -7.481 -18.778 1.00 91.88 110 ARG A N 1
ATOM 862 C CA . ARG A 1 110 ? 3.645 -7.317 -20.235 1.00 91.88 110 ARG A CA 1
ATOM 863 C C . ARG A 1 110 ? 3.905 -5.858 -20.606 1.00 91.88 110 ARG A C 1
ATOM 865 O O . ARG A 1 110 ? 3.666 -4.967 -19.791 1.00 91.88 110 ARG A O 1
ATOM 872 N N . GLY A 1 111 ? 4.289 -5.610 -21.856 1.00 89.25 111 GLY A N 1
ATOM 873 C CA . GLY A 1 111 ? 4.677 -4.273 -22.312 1.00 89.25 111 GLY A CA 1
ATOM 874 C C . GLY A 1 111 ? 6.026 -3.915 -21.701 1.00 89.25 111 GLY A C 1
ATOM 875 O O . GLY A 1 111 ? 6.963 -4.695 -21.829 1.00 89.25 111 GLY A O 1
ATOM 876 N N . LYS A 1 112 ? 6.094 -2.825 -20.931 1.00 86.56 112 LYS A N 1
ATOM 877 C CA . LYS A 1 112 ? 7.352 -2.282 -20.398 1.00 86.56 112 LYS A CA 1
ATOM 878 C C . LYS A 1 112 ? 8.193 -3.252 -19.566 1.00 86.56 112 LYS A C 1
ATOM 880 O O . LYS A 1 112 ? 9.388 -3.054 -19.434 1.00 86.56 112 LYS A O 1
ATOM 885 N N . TYR A 1 113 ? 7.567 -4.262 -18.963 1.00 89.38 113 TYR A N 1
ATOM 886 C CA . TYR A 1 113 ? 8.261 -5.245 -18.125 1.00 89.38 113 TYR A CA 1
ATOM 887 C C . TYR A 1 113 ? 8.984 -6.314 -18.946 1.00 89.38 113 TYR A C 1
ATOM 889 O O . TYR A 1 113 ? 9.747 -7.103 -18.393 1.00 89.38 113 TYR A O 1
ATOM 897 N N . VAL A 1 114 ? 8.721 -6.373 -20.252 1.00 86.62 114 VAL A N 1
ATOM 898 C CA . VAL A 1 114 ? 9.455 -7.189 -21.214 1.00 86.62 114 VAL A CA 1
ATOM 899 C C . VAL A 1 114 ? 10.626 -6.349 -21.684 1.00 86.62 114 VAL A C 1
ATOM 901 O O . VAL A 1 114 ? 10.455 -5.230 -22.166 1.00 86.62 114 VAL A O 1
ATOM 904 N N . GLY A 1 115 ? 11.830 -6.870 -21.495 1.00 69.81 115 GLY A N 1
ATOM 905 C CA . GLY A 1 115 ? 13.001 -6.025 -21.553 1.00 69.81 115 GLY A CA 1
ATOM 906 C C . GLY A 1 115 ? 14.175 -6.566 -22.326 1.00 69.81 115 GLY A C 1
ATOM 907 O O . GLY A 1 115 ? 14.248 -7.738 -22.700 1.00 69.81 115 GLY A O 1
ATOM 908 N N . TYR A 1 116 ? 15.073 -5.617 -22.552 1.00 68.75 116 TYR A N 1
ATOM 909 C CA . TYR A 1 116 ? 16.154 -5.648 -23.526 1.00 68.75 116 TYR A CA 1
ATOM 910 C C . TYR A 1 116 ? 17.491 -5.252 -22.906 1.00 68.75 116 TYR A C 1
ATOM 912 O O . TYR A 1 116 ? 18.494 -5.169 -23.609 1.00 68.75 116 TYR A O 1
ATOM 920 N N . GLY A 1 117 ? 17.520 -5.056 -21.584 1.00 66.81 117 GLY A N 1
ATOM 921 C CA . GLY A 1 117 ? 18.734 -4.686 -20.877 1.00 66.81 117 GLY A CA 1
ATOM 922 C C . GLY A 1 117 ? 19.797 -5.773 -21.009 1.00 66.81 117 GLY A C 1
ATOM 923 O O . GLY A 1 117 ? 19.504 -6.975 -21.017 1.00 66.81 117 GLY A O 1
ATOM 924 N N . THR A 1 118 ? 21.058 -5.351 -21.080 1.00 66.81 118 THR A N 1
ATOM 925 C CA . THR A 1 118 ? 22.225 -6.203 -21.365 1.00 66.81 118 THR A CA 1
ATOM 926 C C . THR A 1 118 ? 22.280 -7.468 -20.498 1.00 66.81 118 THR A C 1
ATOM 928 O O . THR A 1 118 ? 22.654 -8.547 -20.973 1.00 66.81 118 THR A O 1
ATOM 931 N N . HIS A 1 119 ? 21.856 -7.356 -19.235 1.00 72.62 119 HIS A N 1
ATOM 932 C CA . HIS A 1 119 ? 21.848 -8.446 -18.257 1.00 72.62 119 HIS A CA 1
ATOM 933 C C . HIS A 1 119 ? 20.448 -8.991 -17.928 1.00 72.62 119 HIS A C 1
ATOM 935 O O . HIS A 1 119 ? 20.317 -10.173 -17.612 1.00 72.62 119 HIS A O 1
ATOM 941 N N . SER A 1 120 ? 19.413 -8.158 -18.007 1.00 71.19 120 SER A N 1
ATOM 942 C CA . SER A 1 120 ? 18.038 -8.443 -17.569 1.00 71.19 120 SER A CA 1
ATOM 943 C C . SER A 1 120 ? 17.159 -9.075 -18.658 1.00 71.19 120 SER A C 1
ATOM 945 O O . SER A 1 120 ? 16.142 -9.698 -18.348 1.00 71.19 120 SER A O 1
ATOM 947 N N . LYS A 1 121 ? 17.597 -9.044 -19.923 1.00 72.19 121 LYS A N 1
ATOM 948 C CA . LYS A 1 121 ? 16.913 -9.649 -21.082 1.00 72.19 121 LYS A CA 1
ATOM 949 C C . LYS A 1 121 ? 16.530 -11.128 -20.954 1.00 72.19 121 LYS A C 1
ATOM 951 O O . LYS A 1 121 ? 15.666 -11.603 -21.682 1.00 72.19 121 LYS A O 1
ATOM 956 N N . TYR A 1 122 ? 17.168 -11.879 -20.057 1.00 78.94 122 TYR A N 1
ATOM 957 C CA . TYR A 1 122 ? 16.861 -13.297 -19.836 1.00 78.94 122 TYR A CA 1
ATOM 958 C C . TYR A 1 122 ? 15.641 -13.521 -18.937 1.00 78.94 122 TYR A C 1
ATOM 960 O O . TYR A 1 122 ? 15.218 -14.659 -18.749 1.00 78.94 122 TYR A O 1
ATOM 968 N N . PHE A 1 123 ? 15.072 -12.457 -18.372 1.00 86.31 123 PHE A N 1
ATOM 969 C CA . PHE A 1 123 ? 13.959 -12.542 -17.431 1.00 86.31 123 PHE A CA 1
ATOM 970 C C . PHE A 1 123 ? 12.583 -12.392 -18.085 1.00 86.31 123 PHE A C 1
ATOM 972 O O . PHE A 1 123 ? 11.597 -12.197 -17.384 1.00 86.31 123 PHE A O 1
ATOM 979 N N . ASN A 1 124 ? 12.477 -12.544 -19.405 1.00 87.62 124 ASN A N 1
ATOM 980 C CA . ASN A 1 124 ? 11.198 -12.539 -20.112 1.00 87.62 124 ASN A CA 1
ATOM 981 C C . ASN A 1 124 ? 11.067 -13.722 -21.071 1.00 87.62 124 ASN A C 1
ATOM 983 O O . ASN A 1 124 ? 12.056 -14.343 -21.437 1.00 87.62 124 ASN A O 1
ATOM 987 N N . SER A 1 125 ? 9.846 -14.015 -21.511 1.00 86.69 125 SER A N 1
ATOM 988 C CA . SER A 1 125 ? 9.540 -15.148 -22.391 1.00 86.69 125 SER A CA 1
ATOM 989 C C . SER A 1 125 ? 10.133 -15.056 -23.805 1.00 86.69 125 SER A C 1
ATOM 991 O O . SER A 1 125 ? 10.224 -16.084 -24.471 1.00 86.69 125 SER A O 1
ATOM 993 N N . ASN A 1 126 ? 10.551 -13.872 -24.270 1.00 80.88 126 ASN A N 1
ATOM 994 C CA . ASN A 1 126 ? 11.150 -13.678 -25.597 1.00 80.88 126 ASN A CA 1
ATOM 995 C C . ASN A 1 126 ? 12.651 -13.994 -25.644 1.00 80.88 126 ASN A C 1
ATOM 997 O O . ASN A 1 126 ? 13.247 -13.914 -26.712 1.00 80.88 126 ASN A O 1
ATOM 1001 N N . PHE A 1 127 ? 13.276 -14.404 -24.539 1.00 73.25 127 PHE A N 1
ATOM 1002 C CA . PHE A 1 127 ? 14.716 -14.689 -24.497 1.00 73.25 127 PHE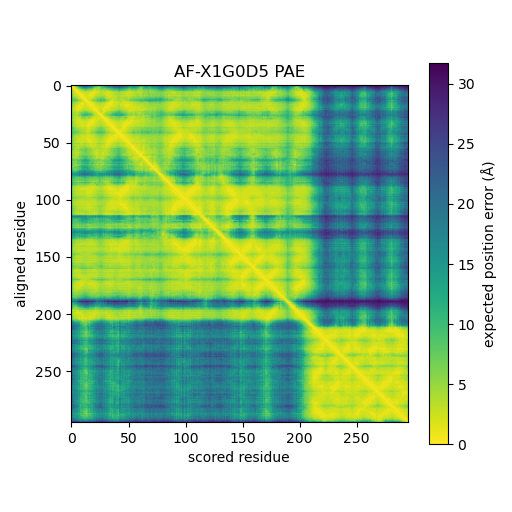 A CA 1
ATOM 1003 C C . PHE A 1 127 ? 15.206 -15.794 -25.457 1.00 73.25 127 PHE A C 1
ATOM 1005 O O . PHE A 1 127 ? 16.405 -15.876 -25.715 1.00 73.25 127 PHE A O 1
ATOM 1012 N N . TYR A 1 128 ? 14.302 -16.628 -25.986 1.00 71.38 128 TYR A N 1
ATOM 1013 C CA . TYR A 1 128 ? 14.581 -17.625 -27.032 1.00 71.38 128 TYR A CA 1
ATOM 1014 C C . TYR A 1 128 ? 13.977 -17.280 -28.403 1.00 71.38 128 TYR A C 1
ATOM 1016 O O . TYR A 1 128 ? 14.075 -18.086 -29.328 1.00 71.38 128 TYR A O 1
ATOM 1024 N N . HIS A 1 129 ? 13.313 -16.130 -28.543 1.00 70.25 129 HIS A N 1
ATOM 1025 C CA . HIS A 1 129 ? 12.650 -15.734 -29.779 1.00 70.25 129 HIS A CA 1
ATOM 1026 C C . HIS A 1 129 ? 13.390 -14.560 -30.420 1.00 70.25 129 HIS A C 1
ATOM 1028 O O . HIS A 1 129 ? 13.165 -13.401 -30.074 1.00 70.25 129 HIS A O 1
ATOM 1034 N N . ASP A 1 130 ? 14.249 -14.875 -31.392 1.00 67.31 130 ASP A N 1
ATOM 1035 C CA . ASP A 1 130 ? 15.119 -13.905 -32.077 1.00 67.31 130 ASP A CA 1
ATOM 1036 C C . ASP A 1 130 ? 14.346 -12.756 -32.751 1.00 67.31 130 ASP A C 1
ATOM 1038 O O . ASP A 1 130 ? 14.907 -11.694 -33.000 1.00 67.31 130 ASP A O 1
ATOM 1042 N N . LYS A 1 131 ? 13.049 -12.952 -33.026 1.00 73.25 131 LYS A N 1
ATOM 1043 C CA . LYS A 1 131 ? 12.164 -11.952 -33.641 1.00 73.25 131 LYS A CA 1
ATOM 1044 C C . LYS A 1 131 ? 11.274 -11.197 -32.656 1.00 73.25 131 LYS A C 1
ATOM 1046 O O . LYS A 1 131 ? 10.475 -10.386 -33.093 1.00 73.25 131 LYS A O 1
ATOM 1051 N N . GLY A 1 132 ? 11.350 -11.467 -31.353 1.00 77.56 132 GLY A N 1
ATOM 1052 C CA . GLY A 1 132 ? 10.470 -10.806 -30.382 1.00 77.56 132 GLY A CA 1
ATOM 1053 C C . GLY A 1 132 ? 9.002 -11.216 -30.489 1.00 77.56 132 GLY A C 1
ATOM 1054 O O . GLY A 1 132 ? 8.701 -12.313 -30.947 1.00 77.56 132 GLY A O 1
ATOM 1055 N N . GLY A 1 133 ? 8.086 -10.377 -30.018 1.00 79.81 133 GLY A N 1
ATOM 1056 C CA . GLY A 1 133 ? 6.659 -10.672 -30.108 1.00 79.81 133 GLY A CA 1
ATOM 1057 C C . GLY A 1 133 ? 5.809 -9.976 -29.053 1.00 79.81 133 GLY A C 1
ATOM 1058 O O . GLY A 1 133 ? 6.213 -9.825 -27.897 1.00 79.81 133 GLY A O 1
ATOM 1059 N N . ASP A 1 134 ? 4.589 -9.630 -29.463 1.00 81.50 134 ASP A N 1
ATOM 1060 C CA . ASP A 1 1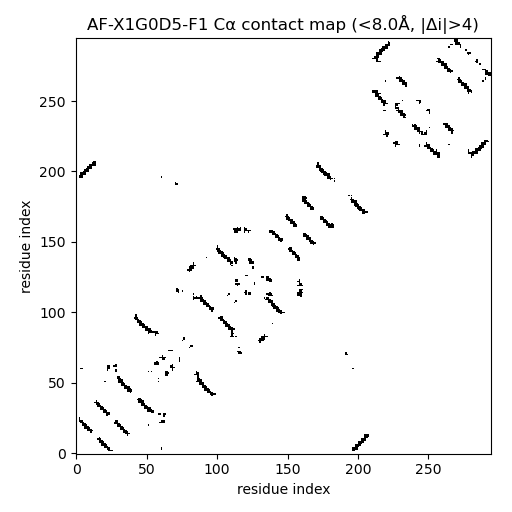34 ? 3.628 -8.821 -28.704 1.00 81.50 134 ASP A CA 1
ATOM 1061 C C . ASP A 1 134 ? 3.169 -9.410 -27.370 1.00 81.50 134 ASP A C 1
ATOM 1063 O O . ASP A 1 134 ? 2.854 -8.688 -26.422 1.00 81.50 134 ASP A O 1
ATOM 1067 N N . TRP A 1 135 ? 3.113 -10.737 -27.286 1.00 82.81 135 TRP A N 1
ATOM 1068 C CA . TRP A 1 135 ? 2.503 -11.453 -26.162 1.00 82.81 135 TRP A CA 1
ATOM 1069 C C . TRP A 1 135 ? 3.502 -11.871 -25.087 1.00 82.81 135 TRP A C 1
ATOM 1071 O O . TRP A 1 135 ? 3.213 -12.733 -24.256 1.00 82.81 135 TRP A O 1
ATOM 1081 N N . ALA A 1 136 ? 4.684 -11.268 -25.109 1.00 88.38 136 ALA A N 1
ATOM 1082 C CA . ALA A 1 136 ? 5.734 -11.578 -24.169 1.00 88.38 136 ALA A CA 1
ATOM 1083 C C . ALA A 1 136 ? 5.381 -11.176 -22.736 1.00 88.38 136 ALA A C 1
ATOM 1085 O O . ALA A 1 136 ? 4.670 -10.199 -22.482 1.00 88.38 136 ALA A O 1
ATOM 1086 N N . VAL A 1 137 ? 5.928 -11.936 -21.793 1.00 91.19 1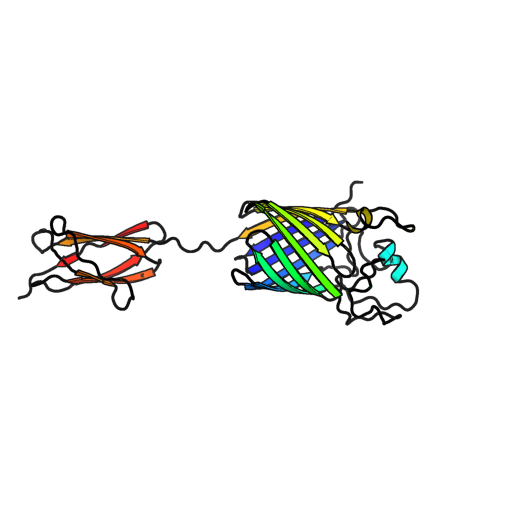37 VAL A N 1
ATOM 1087 C CA . VAL A 1 137 ? 5.773 -11.702 -20.360 1.00 91.19 137 VAL A CA 1
ATOM 1088 C C . VAL A 1 137 ? 7.153 -11.638 -19.724 1.00 91.19 137 VAL A C 1
ATOM 1090 O O . VAL A 1 137 ? 7.964 -12.548 -19.895 1.00 91.19 137 VAL A O 1
ATOM 1093 N N . GLY A 1 138 ? 7.413 -10.554 -19.002 1.00 92.06 138 GLY A N 1
ATOM 1094 C CA . GLY A 1 138 ? 8.604 -10.340 -18.195 1.00 92.06 138 GLY A CA 1
ATOM 1095 C C . GLY A 1 138 ? 8.367 -10.647 -16.724 1.00 92.06 138 GLY A C 1
ATOM 1096 O O . GLY A 1 138 ? 7.239 -10.564 -16.229 1.00 92.06 138 GLY A O 1
ATOM 1097 N N . LEU A 1 139 ? 9.438 -11.012 -16.029 1.00 94.31 139 LEU A N 1
ATOM 1098 C CA . LEU A 1 139 ? 9.457 -11.189 -14.584 1.00 94.31 139 LEU A CA 1
ATOM 1099 C C . LEU A 1 139 ? 9.705 -9.851 -13.891 1.00 94.31 139 LEU A C 1
ATOM 1101 O O . LEU A 1 139 ? 10.445 -9.007 -14.391 1.00 94.31 139 LEU A O 1
ATOM 1105 N N . ILE A 1 140 ? 9.102 -9.707 -12.715 1.00 95.31 140 ILE A N 1
ATOM 1106 C CA . ILE A 1 140 ? 9.258 -8.567 -11.814 1.00 95.31 140 ILE A CA 1
ATOM 1107 C C . ILE A 1 140 ? 9.683 -9.119 -10.456 1.00 95.31 140 ILE A C 1
ATOM 1109 O O . ILE A 1 140 ? 9.083 -10.075 -9.953 1.00 95.31 140 ILE A O 1
ATOM 1113 N N . ALA A 1 141 ? 10.691 -8.515 -9.842 1.00 96.06 141 ALA A N 1
ATOM 1114 C CA . ALA A 1 141 ? 11.134 -8.843 -8.498 1.00 96.06 141 ALA A CA 1
ATOM 1115 C C . ALA A 1 141 ? 11.400 -7.567 -7.700 1.00 96.06 141 ALA A C 1
ATOM 1117 O O . ALA A 1 141 ? 11.937 -6.595 -8.215 1.00 96.06 141 ALA A O 1
ATOM 1118 N N . GLY A 1 142 ? 11.051 -7.578 -6.418 1.00 96.88 142 GLY A N 1
ATOM 1119 C CA . GLY A 1 142 ? 11.255 -6.435 -5.542 1.00 96.88 142 GLY A CA 1
ATOM 1120 C C . GLY A 1 142 ? 11.564 -6.837 -4.109 1.00 96.88 142 GLY A C 1
ATOM 1121 O O . GLY A 1 142 ? 11.182 -7.911 -3.643 1.00 96.88 142 GLY A O 1
ATOM 1122 N N . LEU A 1 143 ? 12.252 -5.952 -3.401 1.00 97.69 143 LEU A N 1
ATOM 1123 C CA . LEU A 1 143 ? 12.610 -6.083 -1.999 1.00 97.69 143 LEU A CA 1
ATOM 1124 C C . LEU A 1 143 ? 12.408 -4.732 -1.309 1.00 97.69 143 LEU A C 1
ATOM 1126 O O . LEU A 1 143 ? 13.025 -3.748 -1.708 1.00 97.69 143 LEU A O 1
ATOM 1130 N N . ASP A 1 144 ? 11.591 -4.695 -0.256 1.00 97.69 144 ASP A N 1
ATOM 1131 C CA . ASP A 1 144 ? 11.424 -3.522 0.610 1.00 97.69 144 ASP A CA 1
ATOM 1132 C C . ASP A 1 144 ? 12.040 -3.804 1.989 1.00 97.69 144 ASP A C 1
ATOM 1134 O O . ASP A 1 144 ? 11.567 -4.655 2.750 1.00 97.69 144 ASP A O 1
ATOM 1138 N N . LEU A 1 145 ? 13.125 -3.095 2.300 1.00 97.75 145 LEU A N 1
ATOM 1139 C CA . LEU A 1 145 ? 13.899 -3.187 3.535 1.00 97.75 145 LEU A CA 1
ATOM 1140 C C . LEU A 1 145 ? 13.547 -2.023 4.465 1.00 97.75 145 LEU A C 1
ATOM 1142 O O . LEU A 1 145 ? 14.094 -0.921 4.364 1.00 97.75 145 LEU A O 1
ATOM 1146 N N . LYS A 1 146 ? 12.655 -2.271 5.421 1.00 96.81 146 LYS A N 1
ATOM 1147 C CA . LYS A 1 146 ? 12.171 -1.285 6.393 1.00 96.81 146 LYS A CA 1
ATOM 1148 C C . LYS A 1 146 ? 13.177 -1.131 7.531 1.00 96.81 146 LYS A C 1
ATOM 1150 O O . LYS A 1 146 ? 13.270 -1.978 8.417 1.00 96.81 146 LYS A O 1
ATOM 1155 N N . LEU A 1 147 ? 13.904 -0.016 7.540 1.00 94.62 147 LEU A N 1
ATOM 1156 C CA . LEU A 1 147 ? 14.801 0.359 8.642 1.00 94.62 147 LEU A CA 1
ATOM 1157 C C . LEU A 1 147 ? 14.007 0.755 9.889 1.00 94.62 147 LEU A C 1
ATOM 1159 O O . LEU A 1 147 ? 14.381 0.448 11.018 1.00 94.62 147 LEU A O 1
ATOM 1163 N N . THR A 1 148 ? 12.898 1.462 9.676 1.00 93.44 148 THR A N 1
ATOM 1164 C CA . THR A 1 148 ? 11.957 1.873 10.721 1.00 93.44 148 THR A CA 1
ATOM 1165 C C . THR A 1 148 ? 10.529 1.736 10.199 1.00 93.44 148 THR A C 1
ATOM 1167 O O . THR A 1 148 ? 10.310 1.429 9.030 1.00 93.44 148 THR A O 1
ATOM 1170 N N . LYS A 1 149 ? 9.530 2.037 11.037 1.00 88.06 149 LYS A N 1
ATOM 1171 C CA . LYS A 1 149 ? 8.127 2.092 10.593 1.00 88.06 149 LYS A CA 1
ATOM 1172 C C . LYS A 1 149 ? 7.863 3.160 9.513 1.00 88.06 149 LYS A C 1
ATOM 1174 O O . LYS A 1 149 ? 6.819 3.114 8.876 1.00 88.06 149 LYS A O 1
ATOM 1179 N N . ASN A 1 150 ? 8.767 4.132 9.346 1.00 94.69 150 ASN A N 1
ATOM 1180 C CA . ASN A 1 150 ? 8.599 5.280 8.452 1.00 94.69 150 ASN A CA 1
ATOM 1181 C C . ASN A 1 150 ? 9.655 5.345 7.341 1.00 94.69 150 ASN A C 1
ATOM 1183 O O . ASN A 1 150 ? 9.540 6.203 6.479 1.00 94.69 150 ASN A O 1
ATOM 1187 N N . ILE A 1 151 ? 10.694 4.508 7.367 1.00 96.88 151 ILE A N 1
ATOM 1188 C CA . ILE A 1 151 ? 11.836 4.622 6.451 1.00 96.88 151 ILE A CA 1
ATOM 1189 C C . ILE A 1 151 ? 12.171 3.250 5.894 1.00 96.88 151 ILE A C 1
ATOM 1191 O O . ILE A 1 151 ? 12.361 2.309 6.673 1.00 96.88 151 ILE A O 1
ATOM 1195 N N . SER A 1 152 ? 12.308 3.157 4.574 1.00 97.50 152 SER A N 1
ATOM 1196 C CA . SER A 1 152 ? 12.784 1.944 3.924 1.00 97.50 152 SER A CA 1
ATOM 1197 C C . SER A 1 152 ? 13.660 2.197 2.702 1.00 97.50 152 SER A C 1
ATOM 1199 O O . SER A 1 152 ? 13.624 3.269 2.096 1.00 97.50 152 SER A O 1
ATOM 1201 N N . PHE A 1 153 ? 14.465 1.190 2.371 1.00 97.62 153 PHE A N 1
ATOM 1202 C CA . PHE A 1 153 ? 15.144 1.079 1.087 1.00 97.62 153 PHE A CA 1
ATOM 1203 C C . PHE A 1 153 ? 14.427 0.057 0.220 1.00 97.62 153 PHE A C 1
ATOM 1205 O O . PHE A 1 153 ? 13.999 -0.980 0.718 1.00 97.62 153 PHE A O 1
ATOM 1212 N N . MET A 1 154 ? 14.340 0.336 -1.071 1.00 96.62 154 MET A N 1
ATOM 1213 C CA . MET A 1 154 ? 13.662 -0.511 -2.037 1.00 96.62 154 MET A CA 1
ATOM 1214 C C . MET A 1 154 ? 14.642 -0.900 -3.133 1.00 96.62 154 MET A C 1
ATOM 1216 O O . MET A 1 154 ? 15.426 -0.075 -3.596 1.00 96.62 154 MET A O 1
ATOM 1220 N N . ILE A 1 155 ? 14.598 -2.157 -3.538 1.00 95.38 155 ILE A N 1
ATOM 1221 C CA . ILE A 1 155 ? 15.252 -2.642 -4.748 1.00 95.38 155 ILE A CA 1
ATOM 1222 C C . ILE A 1 155 ? 14.146 -3.244 -5.596 1.00 95.38 155 ILE A C 1
ATOM 1224 O O . ILE A 1 155 ? 13.391 -4.074 -5.099 1.00 95.38 155 ILE A O 1
ATOM 1228 N N . GLU A 1 156 ? 14.041 -2.834 -6.848 1.00 93.38 156 GLU A N 1
ATOM 1229 C CA . GLU A 1 156 ? 13.082 -3.376 -7.807 1.00 93.38 156 GLU A CA 1
ATOM 1230 C C . GLU A 1 156 ? 13.840 -3.709 -9.078 1.00 93.38 156 GLU A C 1
ATOM 1232 O O . GLU A 1 156 ? 14.661 -2.917 -9.513 1.00 93.38 156 GLU A O 1
ATOM 1237 N N . GLY A 1 157 ? 13.598 -4.870 -9.662 1.00 91.31 157 GLY A N 1
ATOM 1238 C CA . GLY A 1 157 ? 14.134 -5.210 -10.965 1.00 91.31 157 GLY A CA 1
ATOM 1239 C C . GLY A 1 157 ? 13.088 -5.900 -11.813 1.00 91.31 157 GLY A C 1
ATOM 1240 O O . GLY A 1 157 ? 12.288 -6.697 -11.315 1.00 91.31 157 GLY A O 1
ATOM 1241 N N . ASP A 1 158 ? 13.120 -5.611 -13.101 1.00 88.69 158 ASP A N 1
ATOM 1242 C CA . ASP A 1 158 ? 12.350 -6.324 -14.104 1.00 88.69 158 ASP A CA 1
ATOM 1243 C C . ASP A 1 158 ? 13.270 -6.811 -15.234 1.00 88.69 158 ASP A C 1
ATOM 1245 O O . ASP A 1 158 ? 14.486 -6.953 -15.067 1.00 88.69 158 ASP A O 1
ATOM 1249 N N . SER A 1 159 ? 12.697 -7.158 -16.386 1.00 84.50 159 SER A N 1
ATOM 1250 C CA . SER A 1 159 ? 13.498 -7.642 -17.514 1.00 84.50 159 SER A CA 1
ATOM 1251 C C . SER A 1 159 ? 14.229 -6.525 -18.268 1.00 84.50 159 SER A C 1
ATOM 1253 O O . SER A 1 159 ? 14.977 -6.830 -19.197 1.00 84.5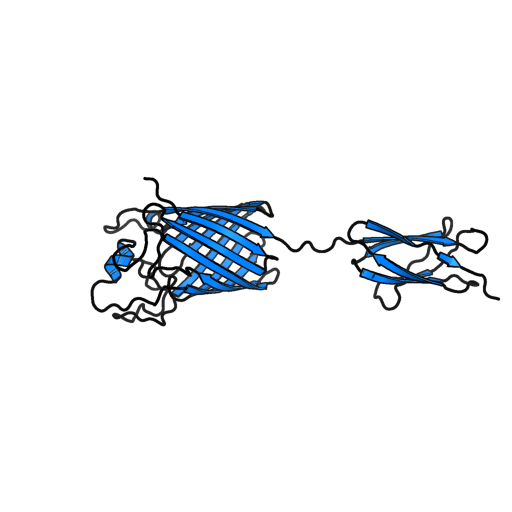0 159 SER A O 1
ATOM 1255 N N . ARG A 1 160 ? 14.007 -5.251 -17.920 1.00 79.38 160 ARG A N 1
ATOM 1256 C CA . ARG A 1 160 ? 14.671 -4.073 -18.491 1.00 79.38 160 ARG A CA 1
ATOM 1257 C C . ARG A 1 160 ? 15.761 -3.547 -17.586 1.00 79.38 160 ARG A C 1
ATOM 1259 O O . ARG A 1 160 ? 16.883 -3.382 -18.064 1.00 79.38 160 ARG A O 1
ATOM 1266 N N . ASP A 1 161 ? 15.458 -3.310 -16.317 1.00 82.94 161 ASP A N 1
ATOM 1267 C CA . ASP A 1 161 ? 16.376 -2.600 -15.431 1.00 82.94 161 ASP A CA 1
ATOM 1268 C C . ASP A 1 161 ? 16.310 -3.031 -13.962 1.00 82.94 161 ASP A C 1
ATOM 1270 O O . ASP A 1 161 ? 15.458 -3.817 -13.543 1.00 82.94 161 ASP A O 1
ATOM 1274 N N . LEU A 1 162 ? 17.292 -2.561 -13.188 1.00 88.31 162 LEU A N 1
ATOM 1275 C CA . LEU A 1 162 ? 17.358 -2.679 -11.739 1.00 88.31 162 LEU A CA 1
ATOM 1276 C C . LEU A 1 162 ? 17.349 -1.275 -11.128 1.00 88.31 162 LEU A C 1
ATOM 1278 O O . LEU A 1 162 ? 18.251 -0.472 -11.320 1.00 88.31 162 LEU A O 1
ATOM 1282 N N . ASN A 1 163 ? 16.361 -0.982 -10.306 1.00 90.56 163 ASN A N 1
ATOM 1283 C CA . ASN A 1 163 ? 16.157 0.310 -9.678 1.00 90.56 163 ASN A CA 1
ATOM 1284 C C . ASN A 1 163 ? 16.425 0.224 -8.173 1.00 90.56 163 ASN A C 1
ATOM 1286 O O . ASN A 1 163 ? 16.151 -0.784 -7.515 1.00 90.56 163 ASN A O 1
ATOM 1290 N N . PHE A 1 164 ? 16.955 1.310 -7.613 1.00 94.44 164 PHE A N 1
ATOM 1291 C CA . PHE A 1 164 ? 17.169 1.452 -6.175 1.00 94.44 164 PHE A CA 1
ATOM 1292 C C . PHE A 1 164 ? 16.435 2.680 -5.651 1.00 94.44 164 PHE A C 1
ATOM 1294 O O . PHE A 1 164 ? 16.570 3.770 -6.201 1.00 94.44 164 PHE A O 1
ATOM 1301 N N . GLY A 1 165 ? 15.688 2.515 -4.565 1.00 95.44 165 GLY A N 1
ATOM 1302 C CA . GLY A 1 165 ? 14.833 3.538 -3.987 1.00 95.44 165 GLY A CA 1
ATOM 1303 C C . GLY A 1 165 ? 15.010 3.711 -2.485 1.00 95.44 165 GLY A C 1
ATOM 1304 O O . GLY A 1 165 ? 15.449 2.823 -1.757 1.00 95.44 165 GLY A O 1
ATOM 1305 N N . PHE A 1 166 ? 14.606 4.877 -2.012 1.00 96.75 166 PHE A N 1
ATOM 1306 C CA . PHE A 1 166 ? 14.475 5.252 -0.617 1.00 96.75 166 PHE A CA 1
ATOM 1307 C C . PHE A 1 166 ? 13.090 5.861 -0.417 1.00 96.75 166 PHE A C 1
ATOM 1309 O O . PHE A 1 166 ? 12.679 6.720 -1.197 1.00 96.75 166 PHE A O 1
ATOM 1316 N N . MET A 1 167 ? 12.384 5.436 0.628 1.00 96.50 167 MET A N 1
ATOM 1317 C CA . MET A 1 167 ? 11.018 5.867 0.910 1.00 96.50 167 MET A CA 1
ATOM 1318 C C . MET A 1 167 ? 10.872 6.348 2.355 1.00 96.50 167 MET A C 1
ATOM 1320 O O . MET A 1 167 ? 11.196 5.630 3.303 1.00 96.50 167 MET A O 1
ATOM 1324 N N . CYS A 1 168 ? 10.309 7.545 2.513 1.00 96.81 168 CYS A N 1
ATOM 1325 C CA . CYS A 1 168 ? 9.876 8.139 3.772 1.00 96.81 168 CYS A CA 1
ATOM 1326 C C . CYS A 1 168 ? 8.346 8.164 3.833 1.00 96.81 168 CYS A C 1
ATOM 1328 O O . CYS A 1 168 ? 7.700 8.923 3.117 1.00 96.81 168 CYS A O 1
ATOM 1330 N N . ARG A 1 169 ? 7.756 7.376 4.733 1.00 93.94 169 ARG A N 1
ATOM 1331 C CA . ARG A 1 169 ? 6.304 7.247 4.911 1.00 93.94 169 ARG A CA 1
ATOM 1332 C C . ARG A 1 169 ? 5.860 7.992 6.159 1.00 93.94 169 ARG A C 1
ATOM 1334 O O . ARG A 1 169 ? 6.041 7.494 7.269 1.00 93.94 169 ARG A O 1
ATOM 1341 N N . TYR A 1 170 ? 5.263 9.167 6.003 1.00 91.38 170 TYR A N 1
ATOM 1342 C CA . TYR A 1 170 ? 4.644 9.932 7.085 1.00 91.38 170 TYR A CA 1
ATOM 1343 C C . TYR A 1 170 ? 3.162 10.142 6.774 1.00 91.38 170 TYR A C 1
ATOM 1345 O O . TYR A 1 170 ? 2.754 11.179 6.252 1.00 91.38 170 TYR A O 1
ATOM 1353 N N . LYS A 1 171 ? 2.358 9.109 7.063 1.00 85.88 171 LYS A N 1
ATOM 1354 C CA . LYS A 1 171 ? 0.947 9.059 6.661 1.00 85.88 171 LYS A CA 1
ATOM 1355 C C . LYS A 1 171 ? 0.199 10.358 7.025 1.00 85.88 171 LYS A C 1
ATOM 1357 O O . LYS A 1 171 ? 0.345 10.836 8.151 1.00 85.88 171 LYS A O 1
ATOM 1362 N N . PRO A 1 172 ? -0.608 10.907 6.098 1.00 91.50 172 PRO A N 1
ATOM 1363 C CA . PRO A 1 172 ? -1.002 10.317 4.810 1.00 91.50 172 PRO A CA 1
ATOM 1364 C C . PRO A 1 172 ? -0.018 10.569 3.650 1.00 91.50 172 PRO A C 1
ATOM 1366 O O . PRO A 1 172 ? -0.351 10.246 2.520 1.00 91.50 172 PRO A O 1
ATOM 1369 N N . ILE A 1 173 ? 1.161 11.149 3.882 1.00 94.19 173 ILE A N 1
ATOM 1370 C CA . ILE A 1 173 ? 2.106 11.527 2.821 1.00 94.19 173 ILE A CA 1
ATOM 1371 C C . ILE A 1 173 ? 3.281 10.547 2.770 1.00 94.19 173 ILE A C 1
ATOM 1373 O O . ILE A 1 173 ? 3.868 10.200 3.796 1.00 94.19 173 ILE A O 1
ATOM 1377 N N . GLU A 1 174 ? 3.671 10.141 1.569 1.00 95.31 174 GLU A N 1
ATOM 1378 C CA . GLU A 1 174 ? 4.903 9.395 1.321 1.00 95.31 174 GLU A CA 1
ATOM 1379 C C . GLU A 1 174 ? 5.788 10.165 0.338 1.00 95.31 174 GLU A C 1
ATOM 1381 O O . GLU A 1 174 ? 5.299 10.756 -0.626 1.00 95.31 174 GLU A O 1
ATOM 1386 N N . LEU A 1 175 ? 7.088 10.201 0.620 1.00 97.19 175 LEU A N 1
ATOM 1387 C CA . LEU A 1 175 ? 8.102 10.872 -0.188 1.00 97.19 175 LEU A CA 1
ATOM 1388 C C . LEU A 1 175 ? 9.181 9.866 -0.552 1.00 97.19 175 LEU A C 1
ATOM 1390 O O . LEU A 1 175 ? 9.743 9.226 0.341 1.00 97.19 175 LEU A O 1
ATOM 1394 N N . GLY A 1 176 ? 9.506 9.767 -1.834 1.00 96.31 176 GLY A N 1
ATOM 1395 C CA . GLY A 1 176 ? 10.511 8.836 -2.316 1.00 96.31 176 GLY A CA 1
ATOM 1396 C C . GLY A 1 176 ? 11.553 9.481 -3.212 1.00 96.31 176 GLY A C 1
ATOM 1397 O O . GLY A 1 176 ? 11.338 10.506 -3.863 1.00 96.31 176 GLY A O 1
ATOM 1398 N N . LEU A 1 177 ? 12.716 8.845 -3.204 1.00 95.81 177 LEU A N 1
ATOM 1399 C CA . LEU A 1 177 ? 13.838 9.110 -4.086 1.00 95.81 177 LEU A CA 1
ATOM 1400 C C . LEU A 1 177 ? 14.260 7.783 -4.690 1.00 95.81 177 LEU A C 1
ATOM 1402 O O . LEU A 1 177 ? 14.451 6.824 -3.947 1.00 95.81 177 LEU A O 1
ATOM 1406 N N . ALA A 1 178 ? 14.443 7.722 -6.000 1.00 92.62 178 ALA A N 1
ATOM 1407 C CA . ALA A 1 178 ? 14.975 6.533 -6.645 1.00 92.62 178 ALA A CA 1
ATOM 1408 C C . ALA A 1 178 ? 16.029 6.878 -7.691 1.00 92.62 178 ALA A C 1
ATOM 1410 O O . ALA A 1 178 ? 16.118 8.006 -8.177 1.00 92.62 178 ALA A O 1
ATOM 1411 N N . ILE A 1 179 ? 16.856 5.888 -7.992 1.00 89.81 179 ILE A N 1
ATOM 1412 C CA . ILE A 1 179 ? 17.838 5.908 -9.061 1.00 89.81 179 ILE A CA 1
ATOM 1413 C C . ILE A 1 179 ? 17.487 4.755 -9.992 1.00 89.81 179 ILE A C 1
ATOM 1415 O O . ILE A 1 179 ? 17.504 3.596 -9.567 1.00 89.81 179 ILE A O 1
ATOM 1419 N N . SER A 1 180 ? 17.176 5.092 -11.242 1.00 86.12 180 SER A N 1
ATOM 1420 C CA . SER A 1 180 ? 16.944 4.103 -12.290 1.00 86.12 180 SER A CA 1
ATOM 1421 C C . SER A 1 180 ? 18.250 3.605 -12.894 1.00 86.12 180 SER A C 1
ATOM 1423 O O . SER A 1 180 ? 19.245 4.343 -12.914 1.00 86.12 180 SER A O 1
ATOM 1425 N N . LYS A 1 181 ? 18.227 2.375 -13.416 1.00 81.69 181 LYS A N 1
ATOM 1426 C CA . LYS A 1 181 ? 19.390 1.701 -14.010 1.00 81.69 181 LYS A CA 1
ATOM 1427 C C . LYS A 1 181 ? 20.575 1.575 -13.022 1.00 81.69 181 LYS A C 1
ATOM 1429 O O . LYS A 1 181 ? 21.741 1.822 -13.353 1.00 81.69 181 LYS A O 1
ATOM 1434 N N . PHE A 1 182 ? 20.281 1.252 -11.760 1.00 83.62 182 PHE A N 1
ATOM 1435 C CA . PHE A 1 182 ? 21.251 1.065 -10.675 1.00 83.62 182 PHE A CA 1
ATOM 1436 C C . PHE A 1 182 ? 22.273 -0.050 -10.971 1.00 83.62 182 PHE A C 1
ATOM 1438 O O . PHE A 1 182 ? 23.391 -0.026 -10.451 1.00 83.62 182 PHE A O 1
ATOM 1445 N N . GLU A 1 183 ? 21.945 -0.990 -11.853 1.00 78.62 183 GLU A N 1
ATOM 1446 C CA . GLU A 1 183 ? 22.840 -2.028 -12.362 1.00 78.62 183 GLU A CA 1
ATOM 1447 C C . GLU A 1 183 ? 24.168 -1.486 -12.914 1.00 78.62 183 GLU A C 1
ATOM 1449 O O . GLU A 1 183 ? 25.198 -2.139 -12.735 1.00 78.62 183 GLU A O 1
ATOM 1454 N N . TYR A 1 184 ? 24.203 -0.268 -13.474 1.00 77.75 184 TYR A N 1
ATOM 1455 C CA . TYR A 1 184 ? 25.438 0.362 -13.965 1.00 77.75 184 TYR A CA 1
ATOM 1456 C C . TYR A 1 184 ? 26.462 0.640 -12.851 1.00 77.75 184 TYR A C 1
ATOM 1458 O O . TYR A 1 184 ? 27.663 0.771 -13.110 1.00 77.75 184 TYR A O 1
ATOM 1466 N N . PHE A 1 185 ? 26.022 0.728 -11.591 1.00 77.69 185 PHE A N 1
ATOM 1467 C CA . PHE A 1 185 ? 26.929 0.833 -10.447 1.00 77.69 185 PHE A CA 1
ATOM 1468 C C . PHE A 1 185 ? 27.546 -0.515 -10.063 1.00 77.69 185 PHE A C 1
ATOM 1470 O O . PHE A 1 185 ? 28.643 -0.532 -9.503 1.00 77.69 185 PHE A O 1
ATOM 1477 N N . ILE A 1 186 ? 26.858 -1.620 -10.363 1.00 77.38 186 ILE A N 1
ATOM 1478 C CA . ILE A 1 186 ? 27.231 -2.982 -9.965 1.00 77.38 186 ILE A CA 1
ATOM 1479 C C . ILE A 1 186 ? 28.070 -3.654 -11.059 1.00 77.38 186 ILE A C 1
ATOM 1481 O O . ILE A 1 186 ? 29.138 -4.196 -10.772 1.00 77.38 186 ILE A O 1
ATOM 1485 N N . TRP A 1 187 ? 27.625 -3.583 -12.316 1.00 72.50 187 TRP A N 1
ATOM 1486 C CA . TRP A 1 187 ? 28.276 -4.214 -13.465 1.00 72.50 187 TRP A CA 1
ATOM 1487 C C . TRP A 1 187 ? 28.823 -3.145 -14.412 1.00 72.50 187 TRP A C 1
ATOM 1489 O O . TRP A 1 187 ? 28.167 -2.687 -15.340 1.00 72.50 187 TRP A O 1
ATOM 1499 N N . ARG A 1 188 ? 30.067 -2.724 -14.163 1.00 63.47 188 ARG A N 1
ATOM 1500 C CA . ARG A 1 188 ? 30.788 -1.790 -15.038 1.00 63.47 188 ARG A CA 1
ATOM 1501 C C . ARG A 1 188 ? 31.470 -2.561 -16.168 1.00 63.47 188 ARG A C 1
ATOM 1503 O O . ARG A 1 188 ? 32.549 -3.112 -15.954 1.00 63.47 188 ARG A O 1
ATOM 1510 N N . GLY A 1 189 ? 30.882 -2.591 -17.363 1.00 57.12 189 GLY A N 1
ATOM 1511 C CA . GLY A 1 189 ? 31.532 -3.206 -18.522 1.00 57.12 189 GLY A CA 1
ATOM 1512 C C . GLY A 1 189 ? 30.776 -3.057 -19.842 1.00 57.12 189 GLY A C 1
ATOM 1513 O O . GLY A 1 189 ? 29.603 -3.375 -19.903 1.00 57.12 189 GLY A O 1
ATOM 1514 N N . GLN A 1 190 ? 31.533 -2.670 -20.878 1.00 48.88 190 GLN A N 1
ATOM 1515 C CA . GLN A 1 190 ? 31.196 -2.534 -22.307 1.00 48.88 190 GLN A CA 1
ATOM 1516 C C . GLN A 1 190 ? 30.350 -1.327 -22.729 1.00 48.88 190 GLN A C 1
ATOM 1518 O O . GLN A 1 190 ? 29.143 -1.418 -22.804 1.00 48.88 190 GLN A O 1
ATOM 1523 N N . GLY A 1 191 ? 31.019 -0.236 -23.129 1.00 54.44 191 GLY A N 1
ATOM 1524 C CA . GLY A 1 191 ? 30.508 0.724 -24.128 1.00 54.44 191 GLY A CA 1
ATOM 1525 C C . GLY A 1 191 ? 29.319 1.609 -23.739 1.00 54.44 191 GLY A C 1
ATOM 1526 O O . GLY A 1 191 ? 29.135 2.654 -24.360 1.00 54.44 191 GLY A O 1
ATOM 1527 N N . ASP A 1 192 ? 28.571 1.242 -22.705 1.00 56.69 192 ASP A N 1
ATOM 1528 C CA . ASP A 1 192 ? 27.339 1.913 -22.338 1.00 56.69 192 ASP A CA 1
ATOM 1529 C C . ASP A 1 192 ? 27.635 3.279 -21.724 1.00 56.69 192 ASP A C 1
ATOM 1531 O O . ASP A 1 192 ? 28.416 3.444 -20.777 1.00 56.69 192 ASP A O 1
ATOM 1535 N N . SER A 1 193 ? 27.011 4.300 -22.304 1.00 60.19 193 SER A N 1
ATOM 1536 C CA . SER A 1 193 ? 27.084 5.654 -21.778 1.00 60.19 193 SER A CA 1
ATOM 1537 C C . SER A 1 193 ? 26.356 5.693 -20.436 1.00 60.19 193 SER A C 1
ATOM 1539 O O . SER A 1 193 ? 25.142 5.535 -20.380 1.00 60.19 193 SER A O 1
ATOM 1541 N N . TYR A 1 194 ? 27.100 5.916 -19.351 1.00 63.91 194 TYR A N 1
ATOM 1542 C CA . TYR A 1 194 ? 26.554 6.051 -18.000 1.00 63.91 194 TYR A CA 1
ATOM 1543 C C . TYR A 1 194 ? 25.491 7.159 -17.942 1.00 63.91 194 TYR A C 1
ATOM 1545 O O . TYR A 1 194 ? 25.813 8.340 -18.095 1.00 63.91 194 TYR A O 1
ATOM 1553 N N . GLN A 1 195 ? 24.231 6.779 -17.717 1.00 71.62 195 GLN A N 1
ATOM 1554 C CA . GLN A 1 195 ? 23.090 7.699 -17.754 1.00 71.62 195 GLN A CA 1
ATOM 1555 C C . GLN A 1 195 ? 22.039 7.457 -16.639 1.00 71.62 195 GLN A C 1
ATOM 1557 O O . GLN A 1 195 ? 20.858 7.635 -16.905 1.00 71.62 195 GLN A O 1
ATOM 1562 N N . PRO A 1 196 ? 22.378 7.083 -15.384 1.00 74.69 196 PRO A N 1
ATOM 1563 C CA . PRO A 1 196 ? 21.347 6.841 -14.369 1.00 74.69 196 PRO A CA 1
ATOM 1564 C C . PRO A 1 196 ? 20.466 8.077 -14.140 1.00 74.69 196 PRO A C 1
ATOM 1566 O O . PRO A 1 196 ? 20.944 9.217 -14.167 1.00 74.69 196 PRO A O 1
ATOM 1569 N N . ARG A 1 197 ? 19.176 7.849 -13.883 1.00 80.75 197 ARG A N 1
ATOM 1570 C CA . ARG A 1 197 ? 18.174 8.911 -13.699 1.00 80.75 197 ARG A CA 1
ATOM 1571 C C . ARG A 1 197 ? 17.732 8.984 -12.249 1.00 80.75 197 ARG A C 1
ATOM 1573 O O . ARG A 1 197 ? 17.443 7.962 -11.637 1.00 80.75 197 ARG A O 1
ATOM 1580 N N . LEU A 1 198 ? 17.654 10.201 -11.716 1.00 88.00 198 LEU A N 1
ATOM 1581 C CA . LEU A 1 198 ? 17.027 10.452 -10.423 1.00 88.00 198 LEU A CA 1
ATOM 1582 C C . LEU A 1 198 ? 15.512 10.558 -10.615 1.00 88.00 198 LEU A C 1
ATOM 1584 O O . LEU A 1 198 ? 15.051 11.311 -11.475 1.00 88.00 198 LEU A O 1
ATOM 1588 N N . ALA A 1 199 ? 14.757 9.859 -9.779 1.00 89.25 199 ALA A N 1
ATOM 1589 C CA . ALA A 1 199 ? 13.311 9.958 -9.695 1.00 89.25 199 ALA A CA 1
ATOM 1590 C C . ALA A 1 199 ? 12.887 10.504 -8.328 1.00 89.25 199 ALA A C 1
ATOM 1592 O O . ALA A 1 199 ? 13.413 10.101 -7.287 1.00 89.25 199 ALA A O 1
ATOM 1593 N N . LEU A 1 200 ? 11.928 11.425 -8.344 1.00 93.56 200 LEU A N 1
ATOM 1594 C CA . LEU A 1 200 ? 11.272 11.984 -7.164 1.00 93.56 200 LEU A CA 1
ATOM 1595 C C . LEU A 1 200 ? 9.836 11.473 -7.121 1.00 93.56 200 LEU A C 1
ATOM 1597 O O . LEU A 1 200 ? 9.138 11.567 -8.129 1.00 93.56 200 LEU A O 1
ATOM 1601 N N . SER A 1 201 ? 9.376 10.993 -5.965 1.00 94.12 201 SER A N 1
ATOM 1602 C CA . SER A 1 201 ? 7.986 10.569 -5.787 1.00 94.12 201 SER A CA 1
ATOM 1603 C C . SER A 1 201 ? 7.302 11.284 -4.626 1.00 94.12 201 SER A C 1
ATOM 1605 O O . SER A 1 201 ? 7.887 11.470 -3.556 1.00 94.12 201 SER A O 1
ATOM 1607 N N . ILE A 1 202 ? 6.039 11.659 -4.831 1.00 95.50 202 ILE A N 1
ATOM 1608 C CA . ILE A 1 202 ? 5.137 12.128 -3.775 1.00 95.50 202 ILE A CA 1
ATOM 1609 C C . ILE A 1 202 ? 3.791 11.413 -3.875 1.00 95.50 202 ILE A C 1
ATOM 1611 O O . ILE A 1 202 ? 3.104 11.494 -4.893 1.00 95.50 202 ILE A O 1
ATOM 1615 N N . SER A 1 203 ? 3.388 10.761 -2.790 1.00 94.19 203 SER A N 1
ATOM 1616 C CA . SER A 1 203 ? 2.140 10.001 -2.740 1.00 94.19 203 SER A CA 1
ATOM 1617 C C . SER A 1 203 ? 1.274 10.461 -1.577 1.00 94.19 203 SER A C 1
ATOM 1619 O O . SER A 1 203 ? 1.767 10.697 -0.474 1.00 94.19 203 SER A O 1
ATOM 1621 N N . TYR A 1 204 ? -0.031 10.579 -1.814 1.00 93.56 204 TYR A N 1
ATOM 1622 C CA . TYR A 1 204 ? -1.027 10.776 -0.764 1.00 93.56 204 TYR A CA 1
ATOM 1623 C C . TYR A 1 204 ? -1.840 9.496 -0.589 1.00 93.56 204 TYR A C 1
ATOM 1625 O O . TYR A 1 204 ? -2.590 9.117 -1.482 1.00 93.56 204 TYR A O 1
ATOM 1633 N N . VAL A 1 205 ? -1.726 8.840 0.563 1.00 89.56 205 VAL A N 1
ATOM 1634 C CA . VAL A 1 205 ? -2.405 7.577 0.865 1.00 89.56 205 VAL A CA 1
ATOM 1635 C C . VAL A 1 205 ? -3.464 7.809 1.936 1.00 89.56 205 VAL A C 1
ATOM 1637 O O . VAL A 1 205 ? -3.168 7.961 3.126 1.00 89.56 205 VAL A O 1
ATOM 1640 N N . LYS A 1 206 ? -4.733 7.809 1.520 1.00 86.56 206 LYS A N 1
ATOM 1641 C CA . LYS A 1 206 ? -5.866 7.853 2.443 1.00 86.56 206 LYS A CA 1
ATOM 1642 C C . LYS A 1 206 ? -6.062 6.477 3.071 1.00 86.56 206 LYS A C 1
ATOM 1644 O O . LYS A 1 206 ? -6.635 5.588 2.448 1.00 86.56 206 LYS A O 1
ATOM 1649 N N . THR A 1 207 ? -5.634 6.305 4.313 1.00 76.88 207 THR A N 1
ATOM 1650 C CA . THR A 1 207 ? -5.924 5.087 5.085 1.00 76.88 207 THR A CA 1
ATOM 1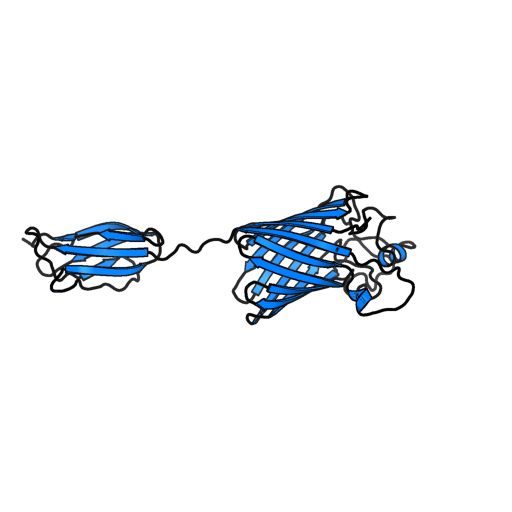651 C C . THR A 1 207 ? -7.375 5.077 5.574 1.00 76.88 207 THR A C 1
ATOM 1653 O O . THR A 1 207 ? -7.885 6.115 5.993 1.00 76.88 207 THR A O 1
ATOM 1656 N N . GLU A 1 208 ? -8.036 3.916 5.559 1.00 70.31 208 GLU A N 1
ATOM 1657 C CA . GLU A 1 208 ? -9.267 3.731 6.340 1.00 70.31 208 GLU A CA 1
ATOM 1658 C C . GLU A 1 208 ? -8.899 3.802 7.827 1.00 70.31 208 GLU A C 1
ATOM 1660 O O . GLU A 1 208 ? -8.124 2.982 8.328 1.00 70.31 208 GLU A O 1
ATOM 1665 N N . GLU A 1 209 ? -9.423 4.798 8.541 1.00 64.94 209 GLU A N 1
ATOM 1666 C CA . GLU A 1 209 ? -9.363 4.780 9.997 1.00 64.94 209 GLU A CA 1
ATOM 1667 C C . GLU A 1 209 ? -10.281 3.661 10.487 1.00 64.94 209 GLU A C 1
ATOM 1669 O O . GLU A 1 209 ? -11.481 3.660 10.209 1.00 64.94 209 GLU A O 1
ATOM 1674 N N . LYS A 1 210 ? -9.724 2.688 11.218 1.00 66.00 210 LYS A N 1
ATOM 1675 C CA . LYS A 1 210 ? -10.564 1.756 11.973 1.00 66.00 210 LYS A CA 1
ATOM 1676 C C . LYS A 1 210 ? -11.385 2.598 12.955 1.00 66.00 210 LYS A C 1
ATOM 1678 O O . LYS A 1 210 ? -10.760 3.355 13.704 1.00 66.00 210 LYS A O 1
ATOM 1683 N N . PRO A 1 211 ? -12.728 2.488 12.978 1.00 71.62 211 PRO A N 1
ATOM 1684 C CA . PRO A 1 211 ? -13.535 3.234 13.932 1.00 71.62 211 PRO A CA 1
ATOM 1685 C C . PRO A 1 211 ? -13.003 2.969 15.341 1.00 71.62 211 PRO A C 1
ATOM 1687 O O . PRO A 1 211 ? -12.869 1.812 15.745 1.00 71.62 211 PRO A O 1
ATOM 1690 N N . GLY A 1 212 ? -12.632 4.030 16.059 1.00 79.75 212 GLY A N 1
ATOM 1691 C CA . GLY A 1 212 ? -12.192 3.908 17.446 1.00 79.75 212 GLY A CA 1
ATOM 1692 C C . GLY A 1 212 ? -13.273 3.236 18.294 1.00 79.75 212 GLY A C 1
ATOM 1693 O O . GLY A 1 212 ? -14.461 3.394 18.024 1.00 79.75 212 GLY A O 1
ATOM 1694 N N . LEU A 1 213 ? -12.877 2.486 19.320 1.00 92.31 213 LEU A N 1
ATOM 1695 C CA . LEU A 1 213 ? -13.843 1.892 20.245 1.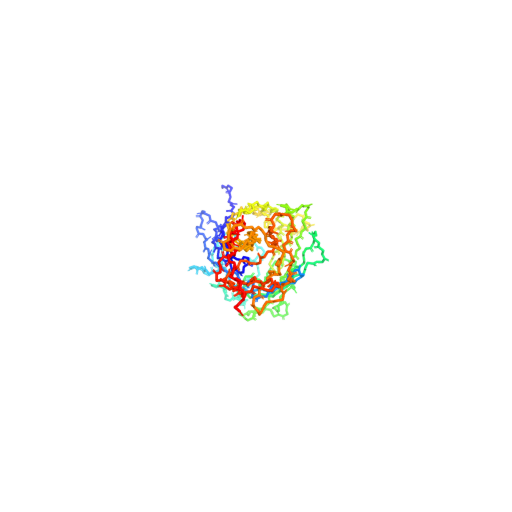00 92.31 213 LEU A CA 1
ATOM 1696 C C . LEU A 1 213 ? -14.535 2.990 21.070 1.00 92.31 213 LEU A C 1
ATOM 1698 O O . LEU A 1 213 ? -13.948 4.042 21.337 1.00 92.31 213 LEU A O 1
ATOM 1702 N N . GLY A 1 214 ? -15.787 2.753 21.446 1.00 93.94 214 GLY A N 1
ATOM 1703 C CA . GLY A 1 214 ? -16.581 3.618 22.312 1.00 93.94 214 GLY A CA 1
ATOM 1704 C C . GLY A 1 214 ? -16.669 3.100 23.748 1.00 93.94 214 GLY A C 1
ATOM 1705 O O . GLY A 1 214 ? -16.217 1.996 24.075 1.00 93.94 214 GLY A O 1
ATOM 1706 N N . ILE A 1 215 ? -17.253 3.927 24.612 1.00 96.44 215 ILE A N 1
ATOM 1707 C CA . ILE A 1 215 ? -17.559 3.598 26.006 1.00 96.44 215 ILE A CA 1
ATOM 1708 C C . ILE A 1 215 ? -19.048 3.859 26.235 1.00 96.44 215 ILE A C 1
ATOM 1710 O O . ILE A 1 215 ? -19.530 4.941 25.911 1.00 96.44 215 ILE A O 1
ATOM 1714 N N . LEU A 1 216 ? -19.749 2.901 26.833 1.00 97.50 216 LEU A N 1
ATOM 1715 C CA . LEU A 1 216 ? -21.086 3.093 27.391 1.00 97.50 216 LEU A CA 1
ATOM 1716 C C . LEU A 1 216 ? -20.967 3.199 28.908 1.00 97.50 216 LEU A C 1
ATOM 1718 O O . LEU A 1 216 ? -20.293 2.377 29.526 1.00 97.50 216 LEU A O 1
ATOM 1722 N N . ALA A 1 217 ? -21.612 4.190 29.502 1.00 97.62 217 ALA A N 1
ATOM 1723 C CA . ALA A 1 217 ? -21.712 4.329 30.946 1.00 97.62 217 ALA A CA 1
ATOM 1724 C C . ALA A 1 217 ? -23.105 4.817 31.340 1.00 97.62 217 ALA A C 1
ATOM 1726 O O . ALA A 1 217 ? -23.843 5.355 30.519 1.00 97.62 217 ALA A O 1
ATOM 1727 N N . GLY A 1 218 ? -23.461 4.665 32.602 1.00 97.50 218 GLY A N 1
ATOM 1728 C CA . GLY A 1 218 ? -24.708 5.198 33.126 1.00 97.50 218 GLY A CA 1
ATOM 1729 C C . GLY A 1 218 ? -24.945 4.730 34.543 1.00 97.50 218 GLY A C 1
ATOM 1730 O O . GLY A 1 218 ? -24.086 4.094 35.151 1.00 97.50 218 GLY A O 1
ATOM 1731 N N . THR A 1 219 ? -26.126 5.046 35.044 1.00 97.81 219 THR A N 1
ATOM 1732 C CA . THR A 1 219 ? -26.610 4.646 36.361 1.00 97.81 219 THR A CA 1
ATOM 1733 C C . THR A 1 219 ? -27.972 3.975 36.255 1.00 97.81 219 THR A C 1
ATOM 1735 O O . THR A 1 219 ? -28.757 4.270 35.349 1.00 97.81 219 THR A O 1
ATOM 1738 N N . VAL A 1 220 ? -28.260 3.055 37.173 1.00 97.94 220 VAL A N 1
ATOM 1739 C CA . VAL A 1 220 ? -29.578 2.431 37.311 1.00 97.94 220 VAL A CA 1
ATOM 1740 C C . VAL A 1 220 ? -30.169 2.821 38.659 1.00 97.94 220 VAL A C 1
ATOM 1742 O O . VAL A 1 220 ? -29.541 2.616 39.697 1.00 97.94 220 VAL A O 1
ATOM 1745 N N . PHE A 1 221 ? -31.376 3.384 38.644 1.00 97.00 221 PHE A N 1
ATOM 1746 C CA . PHE A 1 221 ? -32.065 3.869 39.838 1.00 97.00 221 PHE A CA 1
ATOM 1747 C C . PHE A 1 221 ? -33.571 3.573 39.804 1.00 97.00 221 PHE A C 1
ATOM 1749 O O . PHE A 1 221 ? -34.149 3.297 38.750 1.00 97.00 221 PHE A O 1
ATOM 1756 N N . ASP A 1 222 ? -34.212 3.606 40.971 1.00 95.75 222 ASP A N 1
ATOM 1757 C CA . ASP A 1 222 ? -35.654 3.396 41.119 1.00 95.75 222 ASP A CA 1
ATOM 1758 C C . ASP A 1 222 ? -36.483 4.667 40.850 1.00 95.75 222 ASP A C 1
ATOM 1760 O O . ASP A 1 222 ? -35.979 5.726 40.466 1.00 95.75 222 ASP A O 1
ATOM 1764 N N . GLN A 1 223 ? -37.801 4.584 41.049 1.00 93.44 223 GLN A N 1
ATOM 1765 C CA . GLN A 1 223 ? -38.681 5.731 40.842 1.00 93.44 223 GLN A CA 1
ATOM 1766 C C . GLN A 1 223 ? -38.425 6.922 41.772 1.00 93.44 223 GLN A C 1
ATOM 1768 O O . GLN A 1 223 ? -38.706 8.058 41.368 1.00 93.44 223 GLN A O 1
ATOM 1773 N N . ASP A 1 224 ? -37.875 6.644 42.952 1.00 92.44 224 ASP A N 1
ATOM 1774 C CA . ASP A 1 224 ? -37.599 7.581 44.038 1.00 92.44 224 ASP A CA 1
ATOM 1775 C C . ASP A 1 224 ? -36.175 8.172 43.946 1.00 92.44 224 ASP A C 1
ATOM 1777 O O . ASP A 1 224 ? -35.842 9.106 44.676 1.00 92.44 224 ASP A O 1
ATOM 1781 N N . GLY A 1 225 ? -35.356 7.680 43.008 1.00 91.44 225 GLY A N 1
ATOM 1782 C CA . GLY A 1 225 ? -33.988 8.133 42.754 1.00 91.44 225 GLY A CA 1
ATOM 1783 C C . GLY A 1 225 ? -32.917 7.382 43.547 1.00 91.44 225 GLY A C 1
ATOM 1784 O O . GLY A 1 225 ? -31.777 7.842 43.593 1.00 91.44 225 GLY A O 1
ATOM 1785 N N . ASN A 1 226 ? -33.250 6.247 44.166 1.00 93.56 226 ASN A N 1
ATOM 1786 C CA . ASN A 1 226 ? -32.271 5.403 44.847 1.00 93.56 226 ASN A CA 1
ATOM 1787 C C . ASN A 1 226 ? -31.525 4.530 43.833 1.00 93.56 226 ASN A C 1
ATOM 1789 O O . ASN A 1 226 ? -32.151 3.908 42.973 1.00 93.56 226 ASN A O 1
ATOM 1793 N N . SER A 1 227 ? -30.202 4.443 43.964 1.00 95.94 227 SER A N 1
ATOM 1794 C CA . SER A 1 227 ? -29.365 3.558 43.150 1.00 95.94 227 SER A CA 1
ATOM 1795 C C . SER A 1 227 ? -29.739 2.087 43.341 1.00 95.94 227 SER A C 1
ATOM 1797 O O . SER A 1 227 ? -30.044 1.644 44.451 1.00 95.94 227 SER A O 1
ATOM 1799 N N . LEU A 1 228 ? -29.704 1.320 42.251 1.00 95.75 228 LEU A N 1
ATOM 1800 C CA . LEU A 1 228 ? -30.062 -0.096 42.231 1.00 95.75 228 LEU A CA 1
ATOM 1801 C C . LEU A 1 228 ? -28.869 -0.974 41.864 1.00 95.75 228 LEU A C 1
ATOM 1803 O O . LEU A 1 228 ? -28.119 -0.667 40.937 1.00 95.75 228 LEU A O 1
ATOM 1807 N N . ILE A 1 229 ? -28.776 -2.130 42.529 1.00 96.94 229 ILE A N 1
ATOM 1808 C CA . ILE A 1 229 ? -27.994 -3.273 42.044 1.00 96.94 229 ILE A CA 1
ATOM 1809 C C . ILE A 1 229 ? -28.796 -3.917 40.915 1.00 96.94 229 ILE A C 1
ATOM 1811 O O . ILE A 1 229 ? -29.834 -4.539 41.151 1.00 96.94 229 ILE A O 1
ATOM 1815 N N . ALA A 1 230 ? -28.335 -3.752 39.686 1.00 97.00 230 ALA A N 1
ATOM 1816 C CA . ALA A 1 230 ? -29.009 -4.186 38.479 1.00 97.00 230 ALA A CA 1
ATOM 1817 C C . ALA A 1 230 ? -28.019 -4.874 37.545 1.00 97.00 230 ALA A C 1
ATOM 1819 O O . ALA A 1 230 ? -26.840 -4.529 37.494 1.00 97.00 230 ALA A O 1
ATOM 1820 N N . GLN A 1 231 ? -28.520 -5.845 36.799 1.00 97.75 231 GLN A N 1
ATOM 1821 C CA . GLN A 1 231 ? -27.814 -6.438 35.682 1.00 97.75 231 GLN A CA 1
ATOM 1822 C C . GLN A 1 231 ? -28.087 -5.601 34.435 1.00 97.75 231 GLN A C 1
ATOM 18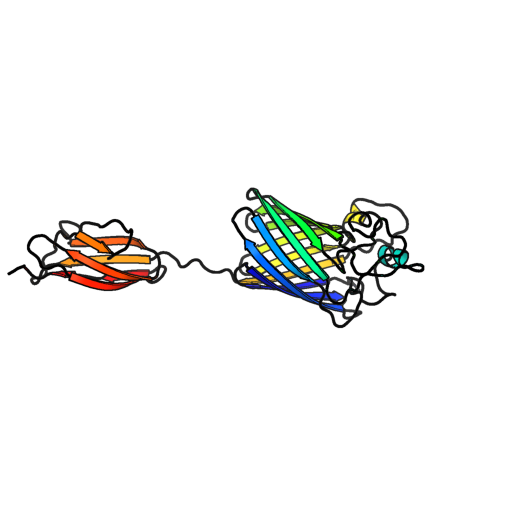24 O O . GLN A 1 231 ? -29.245 -5.333 34.113 1.00 97.75 231 GLN A O 1
ATOM 1829 N N . VAL A 1 232 ? -27.027 -5.202 33.742 1.00 98.06 232 VAL A N 1
ATOM 1830 C CA . VAL A 1 232 ? -27.073 -4.440 32.494 1.00 98.06 232 VAL A CA 1
ATOM 1831 C C . VAL A 1 232 ? -26.428 -5.273 31.394 1.00 98.06 232 VAL A C 1
ATOM 1833 O O . VAL A 1 232 ? -25.375 -5.880 31.610 1.00 98.06 232 VAL A O 1
ATOM 1836 N N . GLY A 1 233 ? -27.044 -5.303 30.216 1.00 97.12 233 GLY A N 1
ATOM 1837 C CA . GLY A 1 233 ? -26.574 -6.107 29.092 1.00 97.12 233 GLY A CA 1
ATOM 1838 C C . GLY A 1 233 ? -26.992 -5.555 27.736 1.00 97.12 233 GLY A C 1
ATOM 1839 O O . GLY A 1 233 ? -27.764 -4.600 27.637 1.00 97.12 233 GLY A O 1
ATOM 1840 N N . PHE A 1 234 ? -26.457 -6.176 26.689 1.00 97.69 234 PHE A N 1
ATOM 1841 C CA . PHE A 1 234 ? -26.789 -5.892 25.297 1.00 97.69 234 PHE A CA 1
ATOM 1842 C C . PHE A 1 234 ? -27.695 -7.002 24.764 1.00 97.69 234 PHE A C 1
ATOM 1844 O O . PHE A 1 234 ? -27.423 -8.187 24.956 1.00 97.69 234 PHE A O 1
ATOM 1851 N N . VAL A 1 235 ? -28.783 -6.633 24.099 1.00 95.44 235 VAL A N 1
ATOM 1852 C CA . VAL A 1 235 ? -29.741 -7.594 23.547 1.00 95.44 235 VAL A CA 1
ATOM 1853 C C . VAL A 1 235 ? -29.134 -8.257 22.307 1.00 95.44 235 VAL A C 1
ATOM 1855 O O . VAL A 1 235 ? -28.746 -7.570 21.370 1.00 95.44 235 VAL A O 1
ATOM 1858 N N . ASN A 1 236 ? -29.101 -9.594 22.274 1.00 91.69 236 ASN A N 1
ATOM 1859 C CA . ASN A 1 236 ? -28.588 -10.406 21.154 1.00 91.69 236 ASN A CA 1
ATOM 1860 C C . ASN A 1 236 ? -27.111 -10.169 20.775 1.00 91.69 236 ASN A C 1
ATOM 1862 O O . ASN A 1 236 ? -26.705 -10.517 19.667 1.00 91.69 236 ASN A O 1
ATOM 1866 N N . GLU A 1 237 ? -26.298 -9.632 21.683 1.00 92.38 237 GLU A N 1
ATOM 1867 C CA . GLU A 1 237 ? -24.867 -9.413 21.460 1.00 92.38 237 GLU A CA 1
ATOM 1868 C C . GLU A 1 237 ? -24.018 -10.333 22.341 1.00 92.38 237 GLU A C 1
ATOM 1870 O O . GLU A 1 237 ? -24.367 -10.627 23.482 1.00 92.38 237 GLU A O 1
ATOM 1875 N N . ASP A 1 238 ? -22.849 -10.736 21.838 1.00 91.44 238 ASP A N 1
ATOM 1876 C CA . ASP A 1 238 ? -21.847 -11.493 22.605 1.00 91.44 238 ASP A CA 1
ATOM 1877 C C . ASP A 1 238 ? -20.955 -10.539 23.424 1.00 91.44 238 ASP A C 1
ATOM 1879 O O . ASP A 1 238 ? -19.729 -10.495 23.285 1.00 91.44 238 ASP A O 1
ATOM 1883 N N . ILE A 1 239 ? -21.596 -9.681 24.223 1.00 92.50 239 ILE A N 1
ATOM 1884 C CA . ILE A 1 239 ? -20.943 -8.752 25.150 1.00 92.50 239 ILE A CA 1
ATOM 1885 C C . ILE A 1 239 ? -21.308 -9.199 26.570 1.00 92.50 239 ILE A C 1
ATOM 1887 O O . ILE A 1 239 ? -22.496 -9.240 26.889 1.00 92.50 239 ILE A O 1
ATOM 1891 N N . PRO A 1 240 ? -20.325 -9.516 27.438 1.00 94.12 240 PRO A N 1
ATOM 1892 C CA . PRO A 1 240 ? -20.606 -9.961 28.797 1.00 94.12 240 PRO A CA 1
ATOM 1893 C C . PRO A 1 240 ? -21.443 -8.942 29.563 1.00 94.12 240 PRO A C 1
ATOM 1895 O O . PRO A 1 240 ? -21.070 -7.775 29.648 1.00 94.12 240 PRO A O 1
ATOM 1898 N N . GLU A 1 241 ? -22.544 -9.404 30.142 1.00 95.94 241 GLU A N 1
ATOM 1899 C CA . GLU A 1 241 ? -23.389 -8.617 31.036 1.00 95.94 241 GLU A CA 1
ATOM 1900 C C . GLU A 1 241 ? -22.602 -8.159 32.270 1.00 95.94 241 GLU A C 1
ATOM 1902 O O . GLU A 1 241 ? -21.641 -8.807 32.700 1.00 95.94 241 GLU A O 1
ATOM 1907 N N . MET A 1 242 ? -23.031 -7.055 32.878 1.00 94.81 242 MET A N 1
ATOM 1908 C CA . MET A 1 242 ? -22.404 -6.533 34.087 1.00 94.81 242 MET A CA 1
ATOM 1909 C C . MET A 1 242 ? -23.419 -6.212 35.174 1.00 94.81 242 MET A C 1
ATOM 1911 O O . MET A 1 242 ? -24.560 -5.865 34.889 1.00 94.81 242 MET A O 1
ATOM 1915 N N . MET A 1 243 ? -22.975 -6.288 36.425 1.00 96.94 243 MET A N 1
ATOM 1916 C CA . MET A 1 243 ? -23.721 -5.747 37.556 1.00 96.94 243 MET A CA 1
ATOM 1917 C C . MET A 1 243 ? -23.308 -4.295 37.792 1.00 96.94 243 MET A C 1
ATOM 1919 O O . MET A 1 243 ? -22.128 -3.963 37.652 1.00 96.94 243 MET A O 1
ATOM 1923 N N . THR A 1 244 ? -24.267 -3.449 38.152 1.00 96.06 244 THR A N 1
ATOM 1924 C CA . THR A 1 244 ? -23.997 -2.089 38.628 1.00 96.06 244 THR A CA 1
ATOM 1925 C C . THR A 1 244 ? -23.280 -2.100 39.977 1.00 96.06 244 THR A C 1
ATOM 1927 O O . THR A 1 244 ? -23.337 -3.082 40.728 1.00 96.06 244 THR A O 1
ATOM 1930 N N . ASP A 1 245 ? -22.615 -0.992 40.298 1.00 93.94 245 ASP A N 1
ATOM 1931 C CA . ASP A 1 245 ? -22.027 -0.778 41.616 1.00 93.94 245 ASP A CA 1
ATOM 1932 C C . ASP A 1 245 ? -23.105 -0.770 42.722 1.00 93.94 245 ASP A C 1
ATOM 1934 O O . ASP A 1 245 ? -24.143 -0.120 42.563 1.00 93.94 245 ASP A O 1
ATOM 1938 N N . PRO A 1 246 ? -22.883 -1.459 43.856 1.00 87.50 246 PRO A N 1
ATOM 1939 C CA . PRO A 1 246 ? -23.860 -1.528 44.941 1.00 87.50 246 PRO A CA 1
ATOM 1940 C C . PRO A 1 246 ? -24.205 -0.213 45.639 1.00 87.50 246 PRO A C 1
ATOM 1942 O O . PRO A 1 246 ? -25.298 -0.107 46.194 1.00 87.50 246 PRO A O 1
ATOM 1945 N N . GLU A 1 247 ? -23.293 0.757 45.666 1.00 89.44 247 GLU A N 1
ATOM 1946 C CA . GLU A 1 247 ? -23.484 2.029 46.366 1.00 89.44 247 GLU A CA 1
ATOM 1947 C C . GLU A 1 247 ? -23.950 3.128 45.413 1.00 89.44 247 GLU A C 1
ATOM 1949 O O . GLU A 1 247 ? -24.799 3.945 45.772 1.00 89.44 247 GLU A O 1
ATOM 1954 N N . LEU A 1 248 ? -23.406 3.148 44.195 1.00 91.31 248 LEU A N 1
ATOM 1955 C CA . LEU A 1 248 ? -23.636 4.224 43.231 1.00 91.31 248 LEU A CA 1
ATOM 1956 C C . LEU A 1 248 ? -24.635 3.849 42.133 1.00 91.31 248 LEU A C 1
ATOM 1958 O O . LEU A 1 248 ? -25.246 4.740 41.539 1.00 91.31 248 LEU A O 1
ATOM 1962 N N . GLY A 1 249 ? -24.860 2.557 41.886 1.00 93.31 249 GLY A N 1
ATOM 1963 C CA . GLY A 1 249 ? -25.705 2.068 40.796 1.00 93.31 249 GLY A CA 1
ATOM 1964 C C . GLY A 1 249 ? -25.103 2.310 39.413 1.00 93.31 249 GLY A C 1
ATOM 1965 O O . GLY A 1 249 ? -25.826 2.214 38.421 1.00 93.31 249 GLY A O 1
ATOM 1966 N N . ASP A 1 250 ? -23.815 2.651 39.319 1.00 96.62 250 ASP A N 1
ATOM 1967 C CA . ASP A 1 250 ? -23.152 2.948 38.055 1.00 96.62 250 ASP A CA 1
ATOM 1968 C C . ASP A 1 250 ? -22.678 1.686 37.333 1.00 96.62 250 ASP A C 1
ATOM 1970 O O . ASP A 1 250 ? -22.398 0.643 37.924 1.00 96.62 250 ASP A O 1
ATOM 1974 N N . TYR A 1 251 ? -22.618 1.778 36.011 1.00 97.25 251 TYR A N 1
ATOM 1975 C CA . TYR A 1 251 ? -22.125 0.726 35.139 1.00 97.25 251 TYR A CA 1
ATOM 1976 C C . TYR A 1 251 ? -21.290 1.329 34.007 1.00 97.25 251 TYR A C 1
ATOM 1978 O O . TYR A 1 251 ? -21.432 2.503 33.645 1.00 97.25 251 TYR A O 1
ATOM 1986 N N . LYS A 1 252 ? -20.388 0.522 33.443 1.00 97.19 252 LYS A N 1
ATOM 1987 C CA . LYS A 1 252 ? -19.466 0.943 32.390 1.00 97.19 252 LYS A CA 1
ATOM 1988 C C . LYS A 1 252 ? -19.004 -0.224 31.524 1.00 97.19 252 LYS A C 1
ATOM 1990 O O . LYS A 1 252 ? -18.235 -1.074 31.969 1.00 97.19 252 LYS A O 1
ATOM 1995 N N . PHE A 1 253 ? -19.340 -0.158 30.242 1.00 96.94 253 PHE A N 1
ATOM 1996 C CA . PHE A 1 253 ? -18.764 -1.002 29.205 1.00 96.94 253 PHE A CA 1
ATOM 1997 C C . PHE A 1 253 ? -17.710 -0.218 28.430 1.00 96.94 253 PHE A C 1
ATOM 1999 O O . PHE A 1 253 ? -17.996 0.799 27.797 1.00 96.94 253 PHE A O 1
ATOM 2006 N N . ALA A 1 254 ? -16.467 -0.687 28.480 1.00 94.50 254 ALA A N 1
ATOM 2007 C CA . ALA A 1 254 ? -15.382 -0.135 27.680 1.00 94.50 254 ALA A CA 1
ATOM 2008 C C . ALA A 1 254 ? -15.163 -0.975 26.420 1.00 94.50 254 ALA A C 1
ATOM 2010 O O . ALA A 1 254 ? -15.500 -2.155 26.387 1.00 94.50 254 ALA A O 1
ATOM 2011 N N . ASN A 1 255 ? -14.503 -0.383 25.423 1.00 92.94 255 ASN A N 1
ATOM 2012 C CA . ASN A 1 255 ? -14.044 -1.087 24.225 1.00 92.94 255 ASN A CA 1
ATOM 2013 C C . ASN A 1 255 ? -15.180 -1.634 23.338 1.00 92.94 255 ASN A C 1
ATOM 2015 O O . ASN A 1 255 ? -15.000 -2.644 22.659 1.00 92.94 255 ASN A O 1
ATOM 2019 N N . ILE A 1 256 ? -16.330 -0.953 23.310 1.00 94.38 256 ILE A N 1
ATOM 2020 C CA . ILE A 1 256 ? -17.481 -1.355 22.492 1.00 94.38 256 ILE A CA 1
ATOM 2021 C C . ILE A 1 256 ? -17.285 -0.880 21.053 1.00 94.38 256 ILE A C 1
ATOM 2023 O O . ILE A 1 256 ? -16.816 0.236 20.810 1.00 94.38 256 ILE A O 1
ATOM 2027 N N . LYS A 1 257 ? -17.605 -1.734 20.077 1.00 93.19 257 LYS A N 1
ATOM 2028 C CA . LYS A 1 257 ? -17.548 -1.340 18.666 1.00 93.19 257 LYS A CA 1
ATOM 2029 C C . LYS A 1 257 ? -18.608 -0.263 18.397 1.00 93.19 257 LYS A C 1
ATOM 2031 O O . LYS A 1 257 ? -19.692 -0.337 18.960 1.00 93.19 257 LYS A O 1
ATOM 2036 N N . PRO A 1 258 ? -18.324 0.737 17.553 1.00 93.56 258 PRO A N 1
ATOM 2037 C CA . PRO A 1 258 ? -19.340 1.700 17.148 1.00 93.56 258 PRO A CA 1
ATOM 2038 C C . PRO A 1 258 ? -20.511 1.027 16.433 1.00 93.56 258 PRO A C 1
ATOM 2040 O O . PRO A 1 258 ? -20.297 0.155 15.590 1.00 93.56 258 PRO A O 1
ATOM 2043 N N . GLY A 1 259 ? -21.730 1.447 16.761 1.00 94.00 259 GLY A N 1
ATOM 2044 C CA . GLY A 1 259 ? -22.954 0.830 16.261 1.00 94.00 259 GLY A CA 1
ATOM 2045 C C . GLY A 1 259 ? -24.187 1.255 17.050 1.00 94.00 259 GLY A C 1
ATOM 2046 O O . GLY A 1 259 ? -24.073 1.912 18.086 1.00 94.00 259 GLY A O 1
ATOM 2047 N N . VAL A 1 260 ? -25.358 0.878 16.541 1.00 96.38 260 VAL A N 1
ATOM 2048 C CA . VAL A 1 260 ? -26.634 1.021 17.248 1.00 96.38 260 VAL A CA 1
ATOM 2049 C C . VAL A 1 260 ? -26.903 -0.276 17.997 1.00 96.38 260 VAL A C 1
ATOM 2051 O O . VAL A 1 260 ? -26.776 -1.352 17.414 1.00 96.38 260 VAL A O 1
ATOM 2054 N N . TYR A 1 261 ? -27.242 -0.161 19.275 1.00 97.25 261 TYR A N 1
ATOM 2055 C CA . TYR A 1 261 ? -27.449 -1.289 20.170 1.00 97.25 261 TYR A CA 1
ATOM 2056 C C . TYR A 1 261 ? -28.732 -1.126 20.965 1.00 97.25 261 TYR A C 1
ATOM 2058 O O . TYR A 1 261 ? -29.040 -0.036 21.444 1.00 97.25 261 TYR A O 1
ATOM 2066 N N . ASP A 1 262 ? -29.401 -2.246 21.190 1.00 97.69 262 ASP A N 1
ATOM 2067 C CA . ASP A 1 262 ? -30.417 -2.381 22.219 1.00 97.69 262 ASP A CA 1
ATOM 2068 C C . ASP A 1 262 ? -29.752 -2.804 23.527 1.00 97.69 262 ASP A C 1
ATOM 2070 O O . ASP A 1 262 ? -29.114 -3.857 23.607 1.00 97.69 262 ASP A O 1
ATOM 2074 N N . ILE A 1 263 ? -29.898 -1.988 24.564 1.00 97.38 263 ILE A N 1
ATOM 2075 C CA . ILE A 1 263 ? -29.386 -2.272 25.904 1.00 97.38 263 ILE A CA 1
ATOM 2076 C C . ILE A 1 263 ? -30.534 -2.428 26.888 1.00 97.38 263 ILE A C 1
ATOM 2078 O O . ILE A 1 263 ? -31.544 -1.732 26.782 1.00 97.38 263 ILE A O 1
ATOM 2082 N N . TYR A 1 264 ? -30.375 -3.312 27.866 1.00 97.94 264 TYR A N 1
ATOM 2083 C CA . TYR A 1 264 ? -31.374 -3.535 28.906 1.00 97.94 264 TYR A CA 1
ATOM 2084 C C . TYR A 1 264 ? -30.774 -3.433 30.303 1.00 97.94 264 TYR A C 1
ATOM 2086 O O . TYR A 1 264 ? -29.584 -3.677 30.502 1.00 97.94 264 TYR A O 1
ATOM 2094 N N . ALA A 1 265 ? -31.627 -3.103 31.269 1.00 97.94 265 ALA A N 1
ATOM 2095 C CA . ALA A 1 265 ? -31.334 -3.172 32.691 1.00 97.94 265 ALA A CA 1
ATOM 2096 C C . ALA A 1 265 ? -32.457 -3.914 33.422 1.00 97.94 265 ALA A C 1
ATOM 2098 O O . ALA A 1 265 ? -33.639 -3.664 33.172 1.00 97.94 265 ALA A O 1
ATOM 2099 N N . GLN A 1 266 ? -32.087 -4.799 34.344 1.00 97.00 266 GLN A N 1
ATOM 2100 C CA . GLN A 1 266 ? -33.026 -5.529 35.193 1.00 97.00 266 GLN A CA 1
ATOM 2101 C C . GLN A 1 266 ? -32.513 -5.643 36.628 1.00 97.00 266 GLN A C 1
ATOM 2103 O O . GLN A 1 266 ? -31.317 -5.797 36.867 1.00 97.00 266 GLN A O 1
ATOM 2108 N N . SER A 1 267 ? -33.421 -5.582 37.597 1.00 96.88 267 SER A N 1
ATOM 2109 C CA . SER A 1 267 ? -33.113 -5.732 39.021 1.00 96.88 267 SER A CA 1
ATOM 2110 C C . SER A 1 267 ? -34.218 -6.541 39.697 1.00 96.88 267 SER A C 1
ATOM 2112 O O . SER A 1 267 ? -35.365 -6.521 39.259 1.00 96.88 267 SER A O 1
ATOM 2114 N N . ALA A 1 268 ? -33.885 -7.281 40.753 1.00 95.00 268 ALA A N 1
ATOM 2115 C CA . ALA A 1 268 ? -34.852 -8.138 41.432 1.00 95.00 268 ALA A CA 1
ATOM 2116 C C . ALA A 1 268 ? -35.981 -7.310 42.078 1.00 95.00 268 ALA A C 1
ATOM 2118 O O . ALA A 1 268 ? -35.713 -6.420 42.885 1.00 95.00 268 ALA A O 1
ATOM 2119 N N . GLY A 1 269 ? -37.238 -7.634 41.752 1.00 94.88 269 GLY A N 1
ATOM 2120 C CA . GLY A 1 269 ? -38.428 -6.909 42.223 1.00 94.88 269 GLY A CA 1
ATOM 2121 C C . GLY A 1 269 ? -38.755 -5.636 41.431 1.00 94.88 269 GLY A C 1
ATOM 2122 O O . GLY A 1 269 ? -39.581 -4.838 41.883 1.00 94.88 269 GLY A O 1
ATOM 2123 N N . TYR A 1 270 ? -38.113 -5.435 40.276 1.00 96.62 270 TYR A N 1
ATOM 2124 C CA . TYR A 1 270 ? -38.350 -4.314 39.369 1.00 96.62 270 TYR A CA 1
ATOM 2125 C C . TYR A 1 270 ? -38.640 -4.800 37.947 1.00 96.62 270 TYR A C 1
ATOM 2127 O O . TYR A 1 270 ? -38.018 -5.744 37.465 1.00 96.62 270 TYR A O 1
ATOM 2135 N N . GLU A 1 271 ? -39.539 -4.103 37.254 1.00 96.12 271 GLU A N 1
ATOM 2136 C CA . GLU A 1 271 ? -39.769 -4.291 35.827 1.00 96.12 271 GLU A CA 1
ATOM 2137 C C . GLU A 1 271 ? -38.503 -3.894 35.054 1.00 96.12 271 GLU A C 1
ATOM 2139 O O . GLU A 1 271 ? -37.934 -2.814 35.255 1.00 96.12 271 GLU A O 1
ATOM 2144 N N . TRP A 1 272 ? -38.039 -4.784 34.176 1.00 95.62 272 TRP A N 1
ATOM 2145 C CA . TRP A 1 272 ? -36.878 -4.530 33.328 1.00 95.62 272 TRP A CA 1
ATOM 2146 C C . TRP A 1 272 ? -37.172 -3.432 32.296 1.00 95.62 272 TRP A C 1
ATOM 2148 O O . TRP A 1 272 ? -38.315 -3.200 31.900 1.00 95.62 272 TRP A O 1
ATOM 2158 N N . SER A 1 273 ? -36.124 -2.753 31.835 1.00 97.31 273 SER A N 1
ATOM 2159 C CA . SER A 1 273 ? -36.226 -1.669 30.855 1.00 97.31 273 SER A CA 1
ATOM 2160 C C . SER A 1 273 ? -35.210 -1.854 29.735 1.00 97.31 273 SER A C 1
ATOM 2162 O O . SER A 1 273 ? -34.103 -2.326 29.983 1.00 97.31 273 SER A O 1
ATOM 2164 N N . GLN A 1 274 ? -35.576 -1.451 28.517 1.00 97.19 274 GLN A N 1
ATOM 2165 C CA . GLN A 1 274 ? -34.729 -1.491 27.324 1.00 97.19 274 GLN A CA 1
ATOM 2166 C C . GLN A 1 274 ? -34.668 -0.119 26.655 1.00 97.19 274 GLN A C 1
ATOM 2168 O O . GLN A 1 274 ? -35.667 0.604 26.614 1.00 97.19 274 GLN A O 1
ATOM 2173 N N . LYS A 1 275 ? -33.498 0.231 26.117 1.00 97.81 275 LYS A N 1
ATOM 2174 C CA . LYS A 1 275 ? -33.259 1.460 25.357 1.00 97.81 275 LYS A CA 1
ATOM 2175 C C . LYS A 1 275 ? -32.355 1.193 24.158 1.00 97.81 275 LYS A C 1
ATOM 2177 O O . LYS A 1 275 ? -31.385 0.451 24.270 1.00 97.81 275 LYS A O 1
ATOM 2182 N N . GLU A 1 276 ? -32.649 1.860 23.049 1.00 97.62 276 GLU A N 1
ATOM 2183 C CA . GLU A 1 276 ? -31.756 1.926 21.893 1.00 97.62 276 GLU A CA 1
ATOM 2184 C C . GLU A 1 276 ? -30.722 3.042 22.113 1.00 97.62 276 GLU A C 1
ATOM 2186 O O . GLU A 1 276 ? -31.068 4.151 22.534 1.00 97.62 276 GLU A O 1
ATOM 2191 N N . ILE A 1 277 ? -29.451 2.754 21.839 1.00 96.94 277 ILE A N 1
ATOM 2192 C CA . ILE A 1 277 ? -28.342 3.707 21.936 1.00 96.94 277 ILE A CA 1
ATOM 2193 C C . ILE A 1 277 ? -27.433 3.634 20.710 1.00 96.94 277 ILE A C 1
ATOM 2195 O O . ILE A 1 277 ? -27.254 2.577 20.112 1.00 96.94 277 ILE A O 1
ATOM 2199 N N . GLU A 1 278 ? -26.781 4.748 20.380 1.00 96.88 278 GLU A N 1
ATOM 2200 C CA . GLU A 1 278 ? -25.731 4.798 19.360 1.00 96.88 278 GLU A CA 1
ATOM 2201 C C . GLU A 1 278 ? -24.359 4.976 20.023 1.00 96.88 278 GLU A C 1
ATOM 2203 O O . GLU A 1 278 ? -24.071 6.014 20.622 1.00 96.88 278 GLU A O 1
ATOM 2208 N N . ILE A 1 279 ? -23.488 3.972 19.896 1.00 95.88 279 ILE A N 1
ATOM 2209 C CA . ILE A 1 279 ? -22.096 4.040 20.342 1.00 95.88 279 ILE A CA 1
ATOM 2210 C C . ILE A 1 279 ? -21.265 4.780 19.297 1.00 95.88 279 ILE A C 1
ATOM 2212 O O . ILE A 1 279 ? -20.988 4.268 18.211 1.00 95.88 279 ILE A O 1
ATOM 2216 N N . VAL A 1 280 ? -20.818 5.984 19.656 1.00 91.88 280 VAL A N 1
ATOM 2217 C CA . VAL A 1 280 ? -19.998 6.840 18.790 1.00 91.88 280 VAL A CA 1
ATOM 2218 C C . VAL A 1 280 ? -18.500 6.568 19.026 1.00 91.88 280 VAL A C 1
ATOM 2220 O O . VAL A 1 280 ? -18.071 6.513 20.185 1.00 91.88 280 VAL A O 1
ATOM 2223 N N . PRO A 1 281 ? -17.671 6.450 17.966 1.00 90.94 281 PRO A N 1
ATOM 2224 C CA . PRO A 1 281 ? -16.240 6.182 18.103 1.00 90.94 281 PRO A CA 1
ATOM 2225 C C . PRO A 1 281 ? -15.526 7.186 19.017 1.00 90.94 281 PRO A C 1
ATOM 2227 O O . PRO A 1 281 ? -15.660 8.399 18.841 1.00 90.94 281 PRO A O 1
ATOM 2230 N N . GLY A 1 282 ? -14.744 6.688 19.980 1.00 88.50 282 GLY A N 1
ATOM 2231 C CA . GLY A 1 282 ? -13.914 7.513 20.866 1.00 88.50 282 GLY A CA 1
ATOM 2232 C C . GLY A 1 282 ? -14.680 8.395 21.859 1.00 88.50 282 GLY A C 1
ATOM 2233 O O . GLY A 1 282 ? -14.058 9.219 22.531 1.00 88.50 282 GLY A O 1
ATOM 2234 N N . LYS A 1 283 ? -16.007 8.249 21.966 1.00 91.88 283 LYS A N 1
ATOM 2235 C CA . LYS A 1 283 ? -16.838 8.995 22.919 1.00 91.88 283 LYS A CA 1
ATOM 2236 C C . LYS A 1 283 ? -17.357 8.099 24.039 1.00 91.88 283 LYS A C 1
ATOM 2238 O O . LYS A 1 283 ? -17.435 6.878 23.906 1.00 91.88 283 LYS A O 1
ATOM 2243 N N . VAL A 1 284 ? -17.728 8.750 25.140 1.00 96.19 284 VAL A N 1
ATOM 2244 C CA . VAL A 1 284 ? -18.546 8.154 26.197 1.00 96.19 284 VAL A CA 1
ATOM 2245 C C . VAL A 1 284 ? -20.004 8.473 25.891 1.00 96.19 284 VAL A C 1
ATOM 2247 O O . VAL A 1 284 ? -20.359 9.641 25.731 1.00 96.19 284 VAL A O 1
ATOM 2250 N N . VAL A 1 285 ? -20.826 7.436 25.797 1.00 97.19 285 VAL A N 1
ATOM 2251 C CA . VAL A 1 285 ? -22.279 7.524 25.662 1.00 97.19 285 VAL A CA 1
ATOM 2252 C C . VAL A 1 285 ? -22.884 7.234 27.025 1.00 97.19 285 VAL A C 1
ATOM 2254 O O . VAL A 1 285 ? -22.541 6.228 27.644 1.00 97.19 285 VAL A O 1
ATOM 2257 N N . PHE A 1 286 ? -23.747 8.131 27.497 1.00 97.50 286 PHE A N 1
ATOM 2258 C CA . PHE A 1 286 ? -24.436 7.977 28.774 1.00 97.50 286 PHE A CA 1
ATOM 2259 C C . PHE A 1 286 ? -25.852 7.451 28.557 1.00 97.50 286 PHE A C 1
ATOM 2261 O O . PHE A 1 286 ? -26.605 8.034 27.776 1.00 97.50 286 PHE A O 1
ATOM 2268 N N . CYS A 1 287 ? -26.217 6.375 29.252 1.00 97.44 287 CYS A N 1
ATOM 2269 C CA . CYS A 1 287 ? -27.571 5.839 29.242 1.00 97.44 287 CYS A CA 1
ATOM 2270 C C . CYS A 1 287 ? -28.011 5.422 30.643 1.00 97.44 287 CYS A C 1
ATOM 2272 O O . CYS A 1 287 ? -27.671 4.350 31.131 1.00 97.44 287 CYS A O 1
ATOM 2274 N N . ASP A 1 288 ? -28.819 6.246 31.290 1.00 97.81 288 ASP A N 1
ATOM 2275 C CA . ASP A 1 288 ? -29.354 5.896 32.602 1.00 97.81 288 ASP A CA 1
ATOM 2276 C C . ASP A 1 288 ? -30.649 5.090 32.482 1.00 97.81 288 ASP A C 1
ATOM 2278 O O . ASP A 1 288 ? -31.447 5.310 31.563 1.00 97.81 288 ASP A O 1
ATOM 2282 N N . PHE A 1 289 ? -30.899 4.195 33.432 1.00 97.75 289 PHE A N 1
ATOM 2283 C CA . PHE A 1 289 ? -32.145 3.440 33.532 1.00 97.75 289 PHE A CA 1
ATOM 2284 C C . PHE A 1 289 ? -32.901 3.806 34.803 1.00 97.75 289 PHE A C 1
ATOM 2286 O O . PHE A 1 289 ? -32.355 3.776 35.902 1.00 97.75 289 PHE A O 1
ATOM 2293 N N . LYS A 1 290 ? -34.189 4.102 34.630 1.00 97.44 290 LYS A N 1
ATOM 2294 C CA . LYS A 1 290 ? -35.147 4.268 35.718 1.00 97.44 290 LYS A CA 1
ATOM 2295 C C . LYS A 1 290 ? -36.064 3.050 35.713 1.00 97.44 290 LYS A C 1
ATOM 2297 O O . LYS A 1 290 ? -36.773 2.865 34.725 1.00 97.44 290 LYS A O 1
ATOM 2302 N N . LEU A 1 291 ? -36.026 2.233 36.764 1.00 96.62 291 LEU A N 1
ATOM 2303 C CA . LEU A 1 291 ? -36.833 1.012 36.863 1.00 96.62 291 LEU A CA 1
ATOM 2304 C C . LEU A 1 291 ? -38.045 1.212 37.783 1.00 96.62 291 LEU A C 1
ATOM 2306 O O . LEU A 1 291 ? -37.981 1.939 38.778 1.00 96.62 291 LEU A O 1
ATOM 2310 N N . GLU A 1 292 ? -39.157 0.558 37.448 1.00 95.62 292 GLU A N 1
ATOM 2311 C CA . GLU A 1 292 ? -40.403 0.587 38.225 1.00 95.62 292 GLU A CA 1
ATOM 2312 C C . GLU A 1 292 ? -40.530 -0.690 39.057 1.00 95.62 292 GLU A C 1
ATOM 2314 O O . GLU A 1 292 ? -40.104 -1.750 38.611 1.00 95.62 292 GLU A O 1
ATOM 2319 N N . LYS A 1 293 ? -41.082 -0.618 40.274 1.00 92.81 293 LYS A N 1
ATOM 2320 C CA . LYS A 1 293 ? -41.305 -1.827 41.085 1.00 92.81 293 LYS A CA 1
ATOM 2321 C C . LYS A 1 293 ? -42.381 -2.694 40.438 1.00 92.81 293 LYS A C 1
ATOM 2323 O O . LYS A 1 293 ? -43.407 -2.168 40.007 1.00 92.81 293 LYS A O 1
ATOM 2328 N N . GLU A 1 294 ? -42.161 -4.005 40.427 1.00 90.38 294 GLU A N 1
ATOM 2329 C CA . GLU A 1 294 ? -43.184 -4.962 39.998 1.00 90.38 294 GLU A CA 1
ATOM 2330 C C . GLU A 1 294 ? -44.422 -4.853 40.906 1.00 90.38 294 GLU A C 1
ATOM 2332 O O . GLU A 1 294 ? -44.308 -4.590 42.109 1.00 90.38 294 GLU A O 1
ATOM 2337 N N . LYS A 1 295 ? -45.609 -5.005 40.313 1.00 76.88 295 LYS A N 1
ATOM 2338 C CA . LYS A 1 295 ? -46.900 -4.892 41.011 1.00 76.88 295 LYS A CA 1
ATOM 2339 C C . LYS A 1 295 ? -47.279 -6.137 41.802 1.00 76.88 295 LYS A C 1
ATOM 2341 O O . LYS A 1 295 ? -47.037 -7.256 41.302 1.00 76.88 295 LYS A O 1
#

InterPro domains:
  IPR013784 Carbohydrate-binding-like fold [SSF49452] (212-292)

Nearest PDB structures (foldseek):
  8fia-assembly1_A-2  TM=8.671E-01  e=1.240E-02  Drosophila melanogaster
  3njx-assembly1_A  TM=2.622E-01  e=1.889E-05  Aspergillus aculeatus
  2xhn-assembly2_A  TM=2.465E-01  e=2.741E-05  Aspergillus aculeatus
  7bam-assembly1_B  TM=7.942E-01  e=2.044E+00  Homo sapiens

Organism: NCBI:txid412755

Foldseek 3Di:
DQWFKEKEWEAEQVAKIKIKIQLGDVQGFIFIKMKGFPDDDPFKTKMKMKPQQGPAWAGDSQYGDLVTDFPQQNVLPPDLADAATANIKIKMKMWGPPDPFKIKIKIKMFHPLQARHPPLNVQKPCVVPSRYDHPIMKIKIKMWGHPDPFKTWMWIDGSHAIKIKIWGHDPQKIKMKIKTRCVCVVDPDDDGDDDIHIYIYIYGHDHDDQQAFFKEKEAEAEPVRAGAFKWKDWPPDPDDIDTADPHGRMDMDTRHHFDWTKMKIDHPQWDIDIDIDTGHGPYYDYDYHYTYGDD

Solvent-accessible surface area (backbone atoms only — not comparable to full-atom values): 15040 Å² total; per-residue (Å²): 127,96,72,49,28,40,38,39,37,49,31,43,57,86,31,38,34,42,35,43,40,36,24,21,75,94,52,76,30,56,26,36,33,37,42,35,43,83,40,76,58,97,46,40,35,37,34,36,37,35,42,48,41,36,95,54,49,48,69,42,72,72,12,52,37,94,89,32,58,53,71,54,49,50,64,60,54,70,74,81,43,39,73,41,63,33,51,47,19,42,38,42,38,38,37,38,42,83,48,99,41,36,35,41,34,46,31,42,21,26,23,73,30,40,33,48,21,93,82,28,27,74,42,22,67,43,62,84,39,91,42,49,42,63,86,35,44,4,35,34,40,34,39,40,42,36,81,45,102,39,36,32,40,36,41,39,34,36,1,40,44,32,33,40,35,39,39,41,50,55,87,49,40,33,42,34,43,33,34,40,50,44,48,61,79,75,60,81,77,78,94,71,78,90,71,71,35,50,32,42,36,45,33,41,43,46,67,71,75,74,80,43,47,10,30,43,32,34,37,30,24,38,86,88,68,50,54,30,61,27,45,36,38,48,67,98,49,100,53,86,64,44,69,25,38,80,84,68,5,36,44,74,48,73,74,38,73,56,46,78,44,48,34,36,42,36,34,93,72,33,46,63,48,74,47,81,46,68,41,48,56,71,37,81,39,80,58,69,47,76,36,48,70,59,131